Protein AF-A0A8T2PEF9-F1 (afdb_monomer_lite)

Foldseek 3Di:
DFDDDCPFPQKDFDDFDDDVNHQPVVLPGHTDIGRGPGDDDPVRDDPDPPCVVVVVLLVVLVLLLVQLVVLLVLLVVLLVLLVVLQQPDDDPNGRNCVPVVSVVLSVVLVVLSVVLVVLSVVLVVCCVPPNSVRSVLSSLVSLLSSLVSSLSSLVSSLVSVDPVCCDPPDCSVVSLQGDDSPVPRDDDDDDDDDDDDDDDPDDDDPDDDDDDDDRSCVSCPVSHHNVVSVVVNVVVVVVVVVVVVVVVD

Radius of gyration: 22.35 Å; chains: 1; bounding box: 64×47×65 Å

InterPro domains:
  IPR009075 Acyl-CoA dehydrogenase/oxidase, C-terminal [PF00441] (50-175)
  IPR009100 Acyl-CoA dehydrogenase/oxidase, N-terminal and middle domain superfamily [SSF56645] (1-63)
  IPR036250 Acyl-CoA dehydrogenase-like, C-terminal [SSF47203] (48-175)
  IPR046373 Acyl-CoA oxidase/dehydrogenase, middle domain superfamily [G3DSA:2.40.110.10] (1-50)

pLDDT: mean 78.57, std 24.52, range [20.69, 98.69]

Structure (mmCIF, N/CA/C/O backbone):
data_AF-A0A8T2PEF9-F1
#
_entry.id   AF-A0A8T2PEF9-F1
#
loop_
_atom_site.group_PDB
_atom_site.id
_atom_site.type_symbol
_atom_site.label_atom_id
_atom_site.label_alt_id
_atom_site.label_comp_id
_atom_site.label_asym_id
_atom_site.label_entity_id
_atom_site.label_seq_id
_atom_site.pdbx_PDB_ins_code
_atom_site.Cartn_x
_atom_site.Cartn_y
_atom_site.Cartn_z
_atom_site.occupancy
_atom_site.B_iso_or_equiv
_atom_site.auth_seq_id
_atom_site.auth_comp_id
_atom_site.auth_asym_id
_atom_site.auth_atom_id
_atom_site.pdbx_PDB_model_num
ATOM 1 N N . MET A 1 1 ? 12.052 -3.109 -22.879 1.00 92.19 1 MET A N 1
ATOM 2 C CA . MET A 1 1 ? 10.602 -2.867 -22.721 1.00 92.19 1 MET A CA 1
ATOM 3 C C . MET A 1 1 ? 10.079 -2.516 -24.099 1.00 92.19 1 MET A C 1
ATOM 5 O O . MET A 1 1 ? 10.780 -1.796 -24.801 1.00 92.19 1 MET A O 1
ATOM 9 N N . ILE A 1 2 ? 8.929 -3.039 -24.505 1.00 95.06 2 ILE A N 1
ATOM 10 C CA . ILE A 1 2 ? 8.408 -2.868 -25.866 1.00 95.06 2 ILE A CA 1
ATOM 11 C C . ILE A 1 2 ? 6.908 -2.587 -25.809 1.00 95.06 2 ILE A C 1
ATOM 13 O O . ILE A 1 2 ? 6.222 -3.120 -24.936 1.00 95.06 2 ILE A O 1
ATOM 17 N N . LEU A 1 3 ? 6.418 -1.716 -26.689 1.00 95.31 3 LEU A N 1
ATOM 18 C CA . LEU A 1 3 ? 4.991 -1.437 -26.823 1.00 95.31 3 LEU A CA 1
ATOM 19 C C . LEU A 1 3 ? 4.331 -2.458 -27.751 1.00 95.31 3 LEU A C 1
ATOM 21 O O . LEU A 1 3 ? 4.808 -2.702 -28.859 1.00 95.31 3 LEU A O 1
ATOM 25 N N . VAL A 1 4 ? 3.202 -3.007 -27.312 1.00 96.56 4 VAL A N 1
ATOM 26 C CA . VAL A 1 4 ? 2.391 -3.935 -28.104 1.00 96.56 4 VAL A CA 1
ATOM 27 C C . VAL A 1 4 ? 0.940 -3.448 -28.079 1.00 96.56 4 VAL A C 1
ATOM 29 O O . VAL A 1 4 ? 0.332 -3.449 -27.007 1.00 96.56 4 VAL A O 1
ATOM 32 N N . PRO A 1 5 ? 0.387 -2.984 -29.215 1.00 95.94 5 PRO A N 1
ATOM 33 C CA . PRO A 1 5 ? -1.043 -2.709 -29.335 1.00 95.94 5 PRO A CA 1
ATOM 34 C C . PRO A 1 5 ? -1.875 -3.964 -29.030 1.00 95.94 5 PRO A C 1
ATOM 36 O O . PRO A 1 5 ? -1.509 -5.062 -29.446 1.00 95.94 5 PRO A O 1
ATOM 39 N N . LEU A 1 6 ? -2.980 -3.826 -28.291 1.00 93.38 6 LEU A N 1
ATOM 40 C CA . LEU A 1 6 ? -3.787 -4.978 -27.849 1.00 93.38 6 LEU A CA 1
ATOM 41 C C . LEU A 1 6 ? -4.501 -5.703 -28.998 1.00 93.38 6 LEU A C 1
ATOM 43 O O . LEU A 1 6 ? -4.832 -6.873 -28.867 1.00 93.38 6 LEU A O 1
ATOM 47 N N . ASP A 1 7 ? -4.725 -5.010 -30.108 1.00 95.12 7 ASP A N 1
ATOM 48 C CA . ASP A 1 7 ? -5.300 -5.518 -31.352 1.00 95.12 7 ASP A CA 1
ATOM 49 C C . ASP A 1 7 ? -4.264 -6.196 -32.267 1.00 95.12 7 ASP A C 1
ATOM 51 O O . ASP A 1 7 ? -4.610 -6.655 -33.356 1.00 95.12 7 ASP A O 1
ATOM 55 N N . THR A 1 8 ? -2.996 -6.287 -31.842 1.00 96.81 8 THR A N 1
ATOM 56 C CA . THR A 1 8 ? -1.949 -6.942 -32.637 1.00 96.81 8 THR A CA 1
ATOM 57 C C . THR A 1 8 ? -2.264 -8.436 -32.804 1.00 96.81 8 THR A C 1
ATOM 59 O O . THR A 1 8 ? -2.480 -9.125 -31.801 1.00 96.81 8 THR A O 1
ATOM 62 N N . PRO A 1 9 ? -2.235 -8.980 -34.038 1.00 97.50 9 PRO A N 1
ATOM 63 C CA . PRO A 1 9 ? -2.429 -10.408 -34.270 1.00 97.50 9 PRO A CA 1
ATOM 64 C C . PRO A 1 9 ? -1.494 -11.268 -33.406 1.00 97.50 9 PRO A C 1
ATOM 66 O O . PRO A 1 9 ? -0.293 -11.010 -33.330 1.00 97.50 9 PRO A O 1
ATOM 69 N N . GLY A 1 10 ? -2.060 -12.286 -32.751 1.00 95.81 10 GLY A N 1
ATOM 70 C CA . GLY A 1 10 ? -1.342 -13.183 -31.836 1.00 95.81 10 GLY A CA 1
ATOM 71 C C . GLY A 1 10 ? -1.410 -12.787 -30.355 1.00 95.81 10 GLY A C 1
ATOM 72 O O . GLY A 1 10 ? -1.052 -13.598 -29.500 1.00 95.81 10 GLY A O 1
ATOM 73 N N . VAL A 1 11 ? -1.895 -11.581 -30.027 1.00 97.06 11 VAL A N 1
ATOM 74 C CA . VAL A 1 11 ? -2.221 -11.201 -28.644 1.00 97.06 11 VAL A CA 1
ATOM 75 C C . VAL A 1 11 ? -3.578 -11.802 -28.287 1.00 97.06 11 VAL A C 1
ATOM 77 O O . VAL A 1 11 ? -4.590 -11.482 -28.908 1.00 97.06 11 VAL A O 1
ATOM 80 N N . LYS A 1 12 ? -3.610 -12.685 -27.286 1.00 95.50 12 LYS A N 1
ATOM 81 C CA . LYS A 1 12 ? -4.835 -13.360 -26.837 1.00 95.50 12 LYS A CA 1
ATOM 82 C C . LYS A 1 12 ? -5.078 -13.094 -25.359 1.00 95.50 12 LYS A C 1
ATOM 84 O O . LYS A 1 12 ? -4.242 -13.416 -24.519 1.00 95.50 12 LYS A O 1
ATOM 89 N N . MET A 1 13 ? -6.240 -12.532 -25.039 1.00 93.31 13 MET A N 1
ATOM 90 C CA . MET A 1 13 ? -6.716 -12.397 -23.662 1.00 93.31 13 MET A CA 1
ATOM 91 C C . MET A 1 13 ? -7.431 -13.689 -23.270 1.00 93.31 13 MET A C 1
ATOM 93 O O . MET A 1 13 ? -8.431 -14.040 -23.888 1.00 93.31 13 MET A O 1
ATOM 97 N N . ILE A 1 14 ? -6.892 -14.418 -22.295 1.00 94.75 14 ILE A N 1
ATOM 98 C CA . ILE A 1 14 ? -7.324 -15.791 -22.007 1.00 94.75 14 ILE A CA 1
ATOM 99 C C . ILE A 1 14 ? -8.452 -15.814 -20.985 1.00 94.75 14 ILE A C 1
ATOM 101 O O . ILE A 1 14 ? -9.512 -16.378 -21.239 1.00 94.75 14 ILE A O 1
ATOM 105 N N . ARG A 1 15 ? -8.225 -15.216 -19.812 1.00 89.75 15 ARG A N 1
ATOM 106 C CA . ARG A 1 15 ? -9.200 -15.223 -18.716 1.00 89.75 15 ARG A CA 1
ATOM 107 C C . ARG A 1 15 ? -8.941 -14.106 -17.708 1.00 89.75 15 ARG A C 1
ATOM 109 O O . ARG A 1 15 ? -7.780 -13.713 -17.538 1.00 89.75 15 ARG A O 1
ATOM 116 N N . PRO A 1 16 ? -9.987 -13.629 -17.014 1.00 87.62 16 PRO A N 1
ATOM 117 C CA . PRO A 1 16 ? -9.820 -12.788 -15.843 1.00 87.62 16 PRO A CA 1
ATOM 118 C C . PRO A 1 16 ? -9.267 -13.595 -14.661 1.00 87.62 16 PRO A C 1
ATOM 120 O O . PRO A 1 16 ? -9.414 -14.817 -14.571 1.00 87.62 16 PRO A O 1
ATOM 123 N N . LEU A 1 17 ? -8.638 -12.888 -13.734 1.00 81.69 17 LEU A N 1
ATOM 124 C CA . LEU A 1 17 ? -8.146 -13.392 -12.466 1.00 81.69 17 LEU A CA 1
ATOM 125 C C . LEU A 1 17 ? -8.944 -12.727 -11.356 1.00 81.69 17 LEU A C 1
ATOM 127 O O . LEU A 1 17 ? -9.024 -11.503 -11.283 1.00 81.69 17 LEU A O 1
ATOM 131 N N . THR A 1 18 ? -9.499 -13.545 -10.473 1.00 80.44 18 THR A N 1
ATOM 132 C CA . THR A 1 18 ? -10.135 -13.053 -9.257 1.00 80.44 18 THR A CA 1
ATOM 133 C C . THR A 1 18 ? -9.135 -13.023 -8.123 1.00 80.44 18 THR A C 1
ATOM 135 O O . THR A 1 18 ? -8.290 -13.920 -8.031 1.00 80.44 18 THR A O 1
ATOM 138 N N . VAL A 1 19 ? -9.319 -12.104 -7.181 1.00 68.44 19 VAL A N 1
ATOM 139 C CA . VAL A 1 19 ? -8.710 -12.246 -5.869 1.00 68.44 19 VAL A CA 1
ATOM 140 C C . VAL A 1 19 ? -9.737 -12.222 -4.753 1.00 68.44 19 VAL A C 1
ATOM 142 O O . VAL A 1 19 ? -10.580 -11.336 -4.679 1.00 68.44 19 VAL A O 1
ATOM 145 N N . PHE A 1 20 ? -9.694 -13.265 -3.918 1.00 72.06 20 PHE A N 1
ATOM 146 C CA . PHE A 1 20 ? -10.723 -13.561 -2.918 1.00 72.06 20 PHE A CA 1
ATOM 147 C C . PHE A 1 20 ? -12.145 -13.513 -3.500 1.00 72.06 20 PHE A C 1
ATOM 149 O O . PHE A 1 20 ? -13.072 -12.994 -2.885 1.00 72.06 20 PHE A O 1
ATOM 156 N N . GLY A 1 21 ? -12.303 -14.034 -4.721 1.00 77.81 21 GLY A N 1
ATOM 157 C CA . GLY A 1 21 ? -13.584 -14.070 -5.427 1.00 77.81 21 GLY A CA 1
ATOM 158 C C . GLY A 1 21 ? -14.047 -12.731 -6.011 1.00 77.81 21 GLY A C 1
ATOM 159 O O . GLY A 1 21 ? -15.148 -12.681 -6.543 1.00 77.81 21 GLY A O 1
ATOM 160 N N . GLN A 1 22 ? -13.242 -11.664 -5.938 1.00 72.25 22 GLN A N 1
ATOM 161 C CA . GLN A 1 22 ? -13.519 -10.381 -6.595 1.00 72.25 22 GLN A CA 1
ATOM 162 C C . GLN A 1 22 ? -12.704 -10.252 -7.882 1.00 72.25 22 GLN A C 1
ATOM 164 O O . GLN A 1 22 ? -11.514 -10.553 -7.895 1.00 72.25 22 GLN A O 1
ATOM 169 N N . ASP A 1 23 ? -13.331 -9.803 -8.963 1.00 78.25 23 ASP A N 1
ATOM 170 C CA . ASP A 1 23 ? -12.724 -9.668 -10.295 1.00 78.25 23 ASP A CA 1
ATOM 171 C C . ASP A 1 23 ? -12.124 -8.277 -10.572 1.00 78.25 23 ASP A C 1
ATOM 173 O O . ASP A 1 23 ? -11.518 -8.057 -11.619 1.00 78.25 23 ASP A O 1
ATOM 177 N N . ASP A 1 24 ? -12.288 -7.342 -9.635 1.00 74.19 24 ASP A N 1
ATOM 178 C CA . ASP A 1 24 ? -11.887 -5.939 -9.751 1.00 74.19 24 ASP A CA 1
ATOM 179 C C . ASP A 1 24 ? -12.437 -5.230 -11.011 1.00 74.19 24 ASP A C 1
ATOM 181 O O . ASP A 1 24 ? -11.798 -4.349 -11.601 1.00 74.19 24 ASP A O 1
ATOM 185 N N . ALA A 1 25 ? -13.655 -5.597 -11.436 1.00 73.69 25 ALA A N 1
ATOM 186 C CA . ALA A 1 25 ? -14.259 -5.122 -12.683 1.00 73.69 25 ALA A CA 1
ATOM 187 C C . ALA A 1 25 ? -14.351 -3.590 -12.796 1.00 73.69 25 ALA A C 1
ATOM 189 O O . ALA A 1 25 ? -14.224 -3.037 -13.892 1.00 73.69 25 ALA A O 1
ATOM 190 N N . ILE A 1 26 ? -14.520 -2.877 -11.675 1.00 73.75 26 ILE A N 1
ATOM 191 C CA . ILE A 1 26 ? -14.585 -1.405 -11.657 1.00 73.75 26 ILE A CA 1
ATOM 192 C C . ILE A 1 26 ? -13.291 -0.745 -12.158 1.00 73.75 26 ILE A C 1
ATOM 194 O O . ILE A 1 26 ? -13.339 0.356 -12.709 1.00 73.75 26 ILE A O 1
ATOM 198 N N . HIS A 1 27 ? -12.151 -1.426 -12.022 1.00 68.06 27 HIS A N 1
ATOM 199 C CA . HIS A 1 27 ? -10.847 -0.966 -12.500 1.00 68.06 27 HIS A CA 1
ATOM 200 C C . HIS A 1 27 ? -10.422 -1.637 -13.810 1.00 68.06 27 HIS A C 1
ATOM 202 O O . HIS A 1 27 ? -9.323 -1.377 -14.298 1.00 68.06 27 HIS A O 1
ATOM 208 N N . GLY A 1 28 ? -11.296 -2.461 -14.389 1.00 71.06 28 GLY A N 1
ATOM 209 C CA . GLY A 1 28 ? -11.021 -3.237 -15.589 1.00 71.06 28 GLY A CA 1
ATOM 210 C C . GLY A 1 28 ? -10.449 -4.626 -15.316 1.00 71.06 28 GLY A C 1
ATOM 211 O O . GLY A 1 28 ? -10.268 -5.350 -16.277 1.00 71.06 28 GLY A O 1
ATOM 212 N N . GLY A 1 29 ? -10.216 -5.023 -14.062 1.00 79.50 29 GLY A N 1
ATOM 213 C CA . GLY A 1 29 ? -9.779 -6.371 -13.692 1.00 79.50 29 GLY A CA 1
ATOM 214 C C . GLY A 1 29 ? -8.313 -6.712 -13.981 1.00 79.50 29 GLY A C 1
ATOM 215 O O . GLY A 1 29 ? -7.484 -5.876 -14.355 1.00 79.50 29 GLY A O 1
ATOM 216 N N . HIS A 1 30 ? -7.981 -7.985 -13.773 1.00 81.69 30 HIS A N 1
ATOM 217 C CA . HIS A 1 30 ? -6.653 -8.558 -13.998 1.00 81.69 30 HIS A CA 1
ATOM 218 C C . HIS A 1 30 ? -6.767 -9.745 -14.952 1.00 81.69 30 HIS A C 1
ATOM 220 O O . HIS A 1 30 ? -7.643 -10.577 -14.760 1.00 81.69 30 HIS A O 1
ATOM 226 N N . PHE A 1 31 ? -5.894 -9.854 -15.957 1.00 87.00 31 PHE A N 1
ATOM 227 C CA . PHE A 1 31 ? -6.019 -10.880 -16.998 1.00 87.00 31 PHE A CA 1
ATOM 228 C C . PHE A 1 31 ? -4.729 -11.647 -17.244 1.00 87.00 31 PHE A C 1
ATOM 230 O O . PHE A 1 31 ? -3.629 -11.097 -17.191 1.00 87.00 31 PHE A O 1
ATOM 237 N N . GLU A 1 32 ? -4.897 -12.915 -17.600 1.00 89.25 32 GLU A N 1
ATOM 238 C CA . GLU A 1 32 ? -3.870 -13.704 -18.265 1.00 89.25 32 GLU A CA 1
ATOM 239 C C . GLU A 1 32 ? -3.867 -13.372 -19.767 1.00 89.25 32 GLU A C 1
ATOM 241 O O . GLU A 1 32 ? -4.909 -13.441 -20.426 1.00 89.25 32 GLU A O 1
ATOM 246 N N . ILE A 1 33 ? -2.704 -12.991 -20.307 1.00 93.31 33 ILE A N 1
ATOM 247 C CA . ILE A 1 33 ? -2.529 -12.625 -21.720 1.00 93.31 33 ILE A CA 1
ATOM 248 C C . ILE A 1 33 ? -1.412 -13.476 -22.320 1.00 93.31 33 ILE A C 1
ATOM 250 O O . ILE A 1 33 ? -0.302 -13.513 -21.786 1.00 93.31 33 ILE A O 1
ATOM 254 N N . HIS A 1 34 ? -1.695 -14.137 -23.441 1.00 96.56 34 HIS A N 1
ATOM 255 C CA . HIS A 1 34 ? -0.711 -14.887 -24.222 1.00 96.56 34 HIS A CA 1
ATOM 256 C C . HIS A 1 34 ? -0.241 -14.059 -25.419 1.00 96.56 34 HIS A C 1
ATOM 258 O O . HIS A 1 34 ? -1.029 -13.368 -26.068 1.00 96.56 34 HIS A O 1
ATOM 264 N N . PHE A 1 35 ? 1.056 -14.145 -25.710 1.00 97.31 35 PHE A N 1
ATOM 265 C CA . PHE A 1 35 ? 1.685 -13.539 -26.882 1.00 97.31 35 PHE A CA 1
ATOM 266 C C . PHE A 1 35 ? 2.216 -14.666 -27.775 1.00 97.31 35 PHE A C 1
ATOM 268 O O . PHE A 1 35 ? 3.309 -15.181 -27.545 1.00 97.31 35 PHE A O 1
ATOM 275 N N . GLU A 1 36 ? 1.443 -15.069 -28.784 1.00 97.00 36 GLU A N 1
ATOM 276 C CA . GLU A 1 36 ? 1.805 -16.145 -29.715 1.00 97.00 36 GLU A CA 1
ATOM 277 C C . GLU A 1 36 ? 2.261 -15.569 -31.058 1.00 97.00 36 GLU A C 1
ATOM 279 O O . GLU A 1 36 ? 1.449 -15.043 -31.815 1.00 97.00 36 GLU A O 1
ATOM 284 N N . ASN A 1 37 ? 3.557 -15.680 -31.372 1.00 96.81 37 ASN A N 1
ATOM 285 C CA . ASN A 1 37 ? 4.139 -15.193 -32.634 1.00 96.81 37 ASN A CA 1
ATOM 286 C C . ASN A 1 37 ? 3.768 -13.731 -32.966 1.00 96.81 37 ASN A C 1
ATOM 288 O O . ASN A 1 37 ? 3.569 -13.373 -34.125 1.00 96.81 37 ASN A O 1
ATOM 292 N N . VAL A 1 38 ? 3.673 -12.881 -31.939 1.00 97.44 38 VAL A N 1
ATOM 293 C CA . VAL A 1 38 ? 3.306 -11.467 -32.083 1.00 97.44 38 VAL A CA 1
ATOM 294 C C . VAL A 1 38 ? 4.457 -10.694 -32.724 1.00 97.44 38 VAL A C 1
ATOM 296 O O . VAL A 1 38 ? 5.557 -10.627 -32.174 1.00 97.44 38 VAL A O 1
ATOM 299 N N . CYS A 1 39 ? 4.195 -10.071 -33.872 1.00 97.00 39 CYS A N 1
ATOM 300 C CA . CYS A 1 39 ? 5.157 -9.227 -34.575 1.00 97.00 39 CYS A CA 1
ATOM 301 C C . CYS A 1 39 ? 4.824 -7.745 -34.381 1.00 97.00 39 CYS A C 1
ATOM 303 O O . CYS A 1 39 ? 3.694 -7.320 -34.610 1.00 97.00 39 CYS A O 1
ATOM 305 N N . VAL A 1 40 ? 5.824 -6.943 -34.011 1.00 97.12 40 VAL A N 1
ATOM 306 C CA . VAL A 1 40 ? 5.702 -5.485 -33.865 1.00 97.12 40 VAL A CA 1
ATOM 307 C C . VAL A 1 40 ? 6.902 -4.769 -34.499 1.00 97.12 40 VAL A C 1
ATOM 309 O O . VAL A 1 40 ? 7.985 -5.356 -34.570 1.00 97.12 40 VAL A O 1
ATOM 312 N N . PRO A 1 41 ? 6.754 -3.510 -34.953 1.00 96.94 41 PRO A N 1
ATOM 313 C CA . PRO A 1 41 ? 7.867 -2.735 -35.499 1.00 96.94 41 PRO A CA 1
ATOM 314 C C . PRO A 1 41 ? 9.001 -2.521 -34.486 1.00 96.94 41 PRO A C 1
ATOM 316 O O . PRO A 1 41 ? 8.748 -2.312 -33.300 1.00 96.94 41 PRO A O 1
ATOM 319 N N . ILE A 1 42 ? 10.252 -2.457 -34.960 1.00 96.50 42 ILE A N 1
ATOM 320 C CA . ILE A 1 42 ? 11.434 -2.155 -34.119 1.00 96.50 42 ILE A CA 1
ATOM 321 C C . ILE A 1 42 ? 11.279 -0.802 -33.403 1.00 96.50 42 ILE A C 1
ATOM 323 O O . ILE A 1 42 ? 11.707 -0.644 -32.262 1.00 96.50 42 ILE A O 1
ATOM 327 N N . SER A 1 43 ? 10.592 0.159 -34.029 1.00 96.94 43 SER A N 1
ATOM 328 C CA . SER A 1 43 ? 10.285 1.467 -33.440 1.00 96.94 43 SER A CA 1
ATOM 329 C C . SER A 1 43 ? 9.435 1.400 -32.164 1.00 96.94 43 SER A C 1
ATOM 331 O O . SER A 1 43 ? 9.354 2.393 -31.447 1.00 96.94 43 SER A O 1
ATOM 333 N N . ASN A 1 44 ? 8.818 0.255 -31.846 1.00 96.75 44 ASN A N 1
ATOM 334 C CA . ASN A 1 44 ? 8.068 0.064 -30.603 1.00 96.75 44 ASN A CA 1
ATOM 335 C C . ASN A 1 44 ? 8.970 -0.202 -29.387 1.00 96.75 44 ASN A C 1
ATOM 337 O O . ASN A 1 44 ? 8.475 -0.250 -28.254 1.00 96.75 44 ASN A O 1
ATOM 341 N N . ILE A 1 45 ? 10.276 -0.409 -29.591 1.00 96.12 45 ILE A N 1
ATOM 342 C CA . ILE A 1 45 ? 11.235 -0.551 -28.496 1.00 96.12 45 ILE A CA 1
ATOM 343 C C . ILE A 1 45 ? 11.321 0.775 -27.742 1.00 96.12 45 ILE A C 1
ATOM 345 O O . ILE A 1 45 ? 11.642 1.824 -28.297 1.00 96.12 45 ILE A O 1
ATOM 349 N N . LEU A 1 46 ? 11.072 0.718 -26.434 1.00 94.06 46 LEU A N 1
ATOM 350 C CA . LEU A 1 46 ? 11.231 1.874 -25.565 1.00 94.06 46 LEU A CA 1
ATOM 351 C C . LEU A 1 46 ? 12.702 2.024 -25.182 1.00 94.06 46 LEU A C 1
ATOM 353 O O . LEU A 1 46 ? 13.275 1.113 -24.579 1.00 94.06 46 LEU A O 1
ATOM 357 N N . LEU A 1 47 ? 13.267 3.198 -25.476 1.00 94.12 47 LEU A N 1
ATOM 358 C CA . LEU A 1 47 ? 14.644 3.628 -25.196 1.00 94.12 47 LEU A CA 1
ATOM 359 C C . LEU A 1 47 ? 15.740 2.851 -25.946 1.00 94.12 47 LEU A C 1
ATOM 361 O O . LEU A 1 47 ? 16.563 3.471 -26.608 1.00 94.12 47 LEU A O 1
ATOM 365 N N . GLY A 1 48 ? 15.777 1.524 -25.829 1.00 94.06 48 GLY A N 1
ATOM 366 C CA . GLY A 1 48 ? 16.763 0.673 -26.495 1.00 94.06 48 GLY A CA 1
ATOM 367 C C . GLY A 1 48 ? 16.802 -0.759 -25.956 1.00 94.06 48 GLY A C 1
ATOM 368 O O . GLY A 1 48 ? 16.270 -1.064 -24.881 1.00 94.06 48 GLY A O 1
ATOM 369 N N . GLU A 1 49 ? 17.450 -1.652 -26.703 1.00 94.50 49 GLU A N 1
ATOM 370 C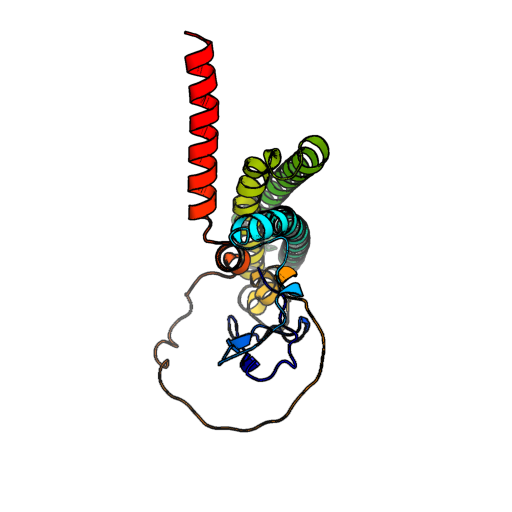 CA . GLU A 1 49 ? 17.656 -3.047 -26.301 1.00 94.50 49 GLU A CA 1
ATOM 371 C C . GLU A 1 49 ? 18.512 -3.156 -25.026 1.00 94.50 49 GLU A C 1
ATOM 373 O O . GLU A 1 49 ? 19.361 -2.314 -24.742 1.00 94.50 49 GLU A O 1
ATOM 378 N N . GLY A 1 50 ? 18.239 -4.160 -24.185 1.00 93.31 50 GLY A N 1
ATOM 379 C CA . GLY A 1 50 ? 18.931 -4.357 -22.899 1.00 93.31 50 GLY A CA 1
ATOM 380 C C . GLY A 1 50 ? 18.554 -3.372 -21.778 1.00 93.31 50 GLY A C 1
ATOM 381 O O . GLY A 1 50 ? 18.893 -3.590 -20.618 1.00 93.31 50 GLY A O 1
ATOM 382 N N . ARG A 1 51 ? 17.779 -2.319 -22.066 1.00 92.81 51 ARG A N 1
ATOM 383 C CA . ARG A 1 51 ? 17.436 -1.243 -21.111 1.00 92.81 51 ARG A CA 1
ATOM 384 C C . ARG A 1 51 ? 16.149 -1.486 -20.309 1.00 92.81 51 ARG A C 1
ATOM 386 O O . ARG A 1 51 ? 15.633 -0.582 -19.655 1.00 92.81 51 ARG A O 1
ATOM 393 N N . GLY A 1 52 ? 15.596 -2.701 -20.347 1.00 89.31 52 GLY A N 1
ATOM 394 C CA . GLY A 1 52 ? 14.287 -3.016 -19.756 1.00 89.31 52 GLY A CA 1
ATOM 395 C C . GLY A 1 52 ? 14.202 -2.773 -18.246 1.00 89.31 52 GLY A C 1
ATOM 396 O O . GLY A 1 52 ? 13.235 -2.173 -17.778 1.00 89.31 52 GLY A O 1
ATOM 397 N N . PHE A 1 53 ? 15.228 -3.186 -17.498 1.00 83.56 53 PHE A N 1
ATOM 398 C CA . PHE A 1 53 ? 15.253 -3.036 -16.041 1.00 83.56 53 PHE A CA 1
ATOM 399 C C . PHE A 1 53 ? 15.298 -1.568 -15.604 1.00 83.56 53 PHE A C 1
ATOM 401 O O . PHE A 1 53 ? 14.650 -1.187 -14.633 1.00 83.56 53 PHE A O 1
ATOM 408 N N . GLU A 1 54 ? 16.016 -0.724 -16.342 1.00 85.56 54 GLU A N 1
ATOM 409 C CA . GLU A 1 54 ? 16.103 0.704 -16.043 1.00 85.56 54 GLU A CA 1
ATOM 410 C C . GLU A 1 54 ? 14.756 1.405 -16.208 1.00 85.56 54 GLU A C 1
ATOM 412 O O . GLU A 1 54 ? 14.330 2.136 -15.314 1.00 85.56 54 GLU A O 1
ATOM 417 N N . ILE A 1 55 ? 14.054 1.119 -17.307 1.00 86.25 55 ILE A N 1
ATOM 418 C CA . ILE A 1 55 ? 12.712 1.654 -17.565 1.00 86.25 55 ILE A CA 1
ATOM 419 C C . ILE A 1 55 ? 11.748 1.193 -16.468 1.00 86.25 55 ILE A C 1
ATOM 421 O O . ILE A 1 55 ? 10.994 2.000 -15.920 1.00 86.25 55 ILE A O 1
ATOM 425 N N . ALA A 1 56 ? 11.798 -0.093 -16.105 1.00 81.81 56 ALA A N 1
ATOM 426 C CA . ALA A 1 56 ? 10.964 -0.641 -15.043 1.00 81.81 56 ALA A CA 1
ATOM 427 C C . ALA A 1 56 ? 11.228 0.055 -13.699 1.00 81.81 56 ALA A C 1
ATOM 429 O O . ALA A 1 56 ? 10.287 0.516 -13.060 1.00 81.81 56 ALA A O 1
ATOM 430 N N . GLN A 1 57 ? 12.488 0.214 -13.282 1.00 78.38 57 GLN A N 1
ATOM 431 C CA . GLN A 1 57 ? 12.818 0.896 -12.025 1.00 78.38 57 GLN A CA 1
ATOM 432 C C . GLN A 1 57 ? 12.434 2.381 -12.037 1.00 78.38 57 GLN A C 1
ATOM 434 O O . GLN A 1 57 ? 11.943 2.879 -11.023 1.00 78.38 57 GLN A O 1
ATOM 439 N N . GLY A 1 58 ? 12.609 3.066 -13.172 1.00 80.88 58 GLY A N 1
ATOM 440 C CA . GLY A 1 58 ? 12.193 4.459 -13.342 1.00 80.88 58 GLY A CA 1
ATOM 441 C C . GLY A 1 58 ? 10.687 4.652 -13.151 1.00 80.88 58 GLY A C 1
ATOM 442 O O . GLY A 1 58 ? 10.269 5.613 -12.512 1.00 80.88 58 GLY A O 1
ATOM 443 N N . ARG A 1 59 ? 9.872 3.701 -13.627 1.00 82.69 59 ARG A N 1
ATOM 444 C CA . ARG A 1 59 ? 8.410 3.708 -13.448 1.00 82.69 59 ARG A CA 1
ATOM 445 C C . ARG A 1 59 ? 7.974 3.264 -12.048 1.00 82.69 59 ARG A C 1
ATOM 447 O O . ARG A 1 59 ? 7.073 3.865 -11.464 1.00 82.69 59 ARG A O 1
ATOM 454 N N . LEU A 1 60 ? 8.572 2.198 -11.514 1.00 77.19 60 LEU A N 1
ATOM 455 C CA . LEU A 1 60 ? 8.135 1.579 -10.257 1.00 77.19 60 LEU A CA 1
ATOM 456 C C . LEU A 1 60 ? 8.430 2.453 -9.030 1.00 77.19 60 LEU A C 1
ATOM 458 O O . LEU A 1 60 ? 7.664 2.417 -8.074 1.00 77.19 60 LEU A O 1
ATOM 462 N N . GLY A 1 61 ? 9.495 3.263 -9.050 1.00 75.81 61 GLY A N 1
ATOM 463 C CA . GLY A 1 61 ? 9.835 4.175 -7.949 1.00 75.81 61 GLY A CA 1
ATOM 464 C C . GLY A 1 61 ? 8.688 5.129 -7.572 1.00 75.81 61 GLY A C 1
ATOM 465 O O . GLY A 1 61 ? 8.183 5.044 -6.453 1.00 75.81 61 GLY A O 1
ATOM 466 N N . PRO A 1 62 ? 8.225 5.996 -8.490 1.00 78.00 62 PRO A N 1
ATOM 467 C CA . PRO A 1 62 ? 7.068 6.862 -8.250 1.00 78.00 62 PRO A CA 1
ATOM 468 C C . PRO A 1 62 ? 5.768 6.081 -8.016 1.00 78.00 62 PRO A C 1
ATOM 470 O O . PRO A 1 62 ? 4.979 6.438 -7.142 1.00 78.00 62 PRO A O 1
ATOM 473 N N . GLY A 1 63 ? 5.566 4.971 -8.743 1.00 78.62 63 GLY A N 1
ATOM 474 C CA . GLY A 1 63 ? 4.397 4.103 -8.570 1.00 78.62 63 GLY A CA 1
ATOM 475 C C . GLY A 1 63 ? 4.228 3.620 -7.125 1.00 78.62 63 GLY A C 1
ATOM 476 O O . GLY A 1 63 ? 3.150 3.769 -6.548 1.00 78.62 63 GLY A O 1
ATOM 477 N N . ARG A 1 64 ? 5.311 3.131 -6.504 1.00 82.94 64 ARG A N 1
ATOM 478 C CA . ARG A 1 64 ? 5.359 2.734 -5.083 1.00 82.94 64 ARG A CA 1
ATOM 479 C C . ARG A 1 64 ? 4.872 3.832 -4.157 1.00 82.94 64 ARG A C 1
ATOM 481 O O . ARG A 1 64 ? 4.077 3.579 -3.254 1.00 82.94 64 ARG A O 1
ATOM 488 N N . LEU A 1 65 ? 5.348 5.050 -4.383 1.00 84.38 65 LEU A N 1
ATOM 489 C CA . LEU A 1 65 ? 5.052 6.170 -3.509 1.00 84.38 65 LEU A CA 1
ATOM 490 C C . LEU A 1 65 ? 3.576 6.588 -3.609 1.00 84.38 65 LEU A C 1
ATOM 492 O O . LEU A 1 65 ? 2.923 6.740 -2.578 1.00 84.38 65 LEU A O 1
ATOM 496 N N . HIS A 1 66 ? 3.013 6.656 -4.821 1.00 82.94 66 HIS A N 1
ATOM 497 C CA . HIS A 1 66 ? 1.580 6.921 -5.022 1.00 82.94 66 HIS A CA 1
ATOM 498 C C . HIS A 1 66 ? 0.685 5.881 -4.340 1.00 82.94 66 HIS A C 1
ATOM 500 O O . HIS A 1 66 ? -0.397 6.197 -3.842 1.00 82.94 66 HIS A O 1
ATOM 506 N N . HIS A 1 67 ? 1.120 4.622 -4.327 1.00 80.00 67 HIS A N 1
ATOM 507 C CA . HIS A 1 67 ? 0.430 3.560 -3.608 1.00 80.00 67 HIS A CA 1
ATOM 508 C C . HIS A 1 67 ? 0.444 3.763 -2.095 1.00 80.00 67 HIS A C 1
ATOM 510 O O . HIS A 1 67 ? -0.601 3.633 -1.460 1.00 80.00 67 HIS A O 1
ATOM 516 N N . CYS A 1 68 ? 1.592 4.135 -1.532 1.00 85.06 68 CYS A N 1
ATOM 517 C CA . CYS A 1 68 ? 1.719 4.414 -0.103 1.00 85.06 68 CYS A CA 1
ATOM 518 C C . CYS A 1 68 ? 0.842 5.601 0.324 1.00 85.06 68 CYS A C 1
ATOM 520 O O . CYS A 1 68 ? 0.150 5.523 1.335 1.00 85.06 68 CYS A O 1
ATOM 522 N N . MET A 1 69 ? 0.800 6.664 -0.488 1.00 87.06 69 MET A N 1
ATOM 523 C CA . MET A 1 69 ? -0.064 7.829 -0.254 1.00 87.06 69 MET A CA 1
ATOM 524 C C . MET A 1 69 ? -1.549 7.438 -0.198 1.00 87.06 69 MET A C 1
ATOM 526 O O . MET A 1 69 ? -2.258 7.832 0.727 1.00 87.06 69 MET A O 1
ATOM 530 N N . ARG A 1 70 ? -2.020 6.614 -1.144 1.00 84.50 70 ARG A N 1
ATOM 531 C CA . ARG A 1 70 ? -3.408 6.119 -1.148 1.00 84.50 70 ARG A CA 1
ATOM 532 C C . ARG A 1 70 ? -3.703 5.163 0.005 1.00 84.50 70 ARG A C 1
ATOM 534 O O . ARG A 1 70 ? -4.791 5.229 0.566 1.00 84.50 70 ARG A O 1
ATOM 541 N N . ALA A 1 71 ? -2.747 4.315 0.385 1.00 84.12 71 ALA A N 1
ATOM 542 C CA . ALA A 1 71 ? -2.895 3.400 1.517 1.00 84.12 71 ALA A CA 1
ATOM 543 C C . ALA A 1 71 ? -3.115 4.146 2.846 1.00 84.12 71 ALA A C 1
ATOM 545 O O . ALA A 1 71 ? -3.891 3.691 3.679 1.00 84.12 71 ALA A O 1
ATOM 546 N N . ILE A 1 72 ? -2.499 5.319 3.026 1.00 89.06 72 ILE A N 1
ATOM 547 C CA . ILE A 1 72 ? -2.765 6.184 4.186 1.00 89.06 72 ILE A CA 1
ATOM 548 C C . ILE A 1 72 ? -4.206 6.701 4.173 1.00 89.06 72 ILE A C 1
ATOM 550 O O . ILE A 1 72 ? -4.867 6.672 5.207 1.00 89.06 72 ILE A O 1
ATOM 554 N N . GLY A 1 73 ? -4.705 7.153 3.017 1.00 88.25 73 GLY A N 1
ATOM 555 C CA . GLY A 1 73 ? -6.099 7.591 2.885 1.00 88.25 73 GLY A CA 1
ATOM 556 C C . GLY A 1 73 ? -7.089 6.473 3.217 1.00 88.25 73 GLY A C 1
ATOM 557 O O . GLY A 1 73 ? -8.008 6.676 4.004 1.00 88.25 73 GLY A O 1
ATOM 558 N N . LEU A 1 74 ? -6.837 5.272 2.691 1.00 87.00 74 LEU A N 1
ATOM 559 C CA . LEU A 1 74 ? -7.610 4.065 2.992 1.00 87.00 74 LEU A CA 1
ATOM 560 C C . LEU A 1 74 ? -7.630 3.752 4.499 1.00 87.00 74 LEU A C 1
ATOM 562 O O . LEU A 1 74 ? -8.687 3.478 5.062 1.00 87.00 74 LEU A O 1
ATOM 566 N N . ALA A 1 75 ? -6.467 3.821 5.154 1.00 91.38 75 ALA A N 1
ATOM 567 C CA . ALA A 1 75 ? -6.337 3.547 6.581 1.00 91.38 75 ALA A CA 1
ATOM 568 C C . ALA A 1 75 ? -7.066 4.582 7.456 1.00 91.38 75 ALA A C 1
ATOM 570 O O . ALA A 1 75 ? -7.656 4.209 8.466 1.00 91.38 75 ALA A O 1
ATOM 571 N N . GLU A 1 76 ? -7.085 5.862 7.068 1.00 97.00 76 GLU A N 1
ATOM 572 C CA . GLU A 1 76 ? -7.885 6.881 7.766 1.00 97.00 76 GLU A CA 1
ATOM 573 C C . GLU A 1 76 ? -9.382 6.566 7.694 1.00 97.00 76 GLU A C 1
ATOM 575 O O . GLU A 1 76 ? -10.061 6.600 8.719 1.00 97.00 76 GLU A O 1
ATOM 580 N N . THR A 1 77 ? -9.892 6.176 6.521 1.00 94.31 77 THR A N 1
ATOM 581 C CA . THR A 1 77 ? -11.297 5.762 6.380 1.00 94.31 77 THR A CA 1
ATOM 582 C C . THR A 1 77 ? -11.606 4.519 7.218 1.00 94.31 77 THR A C 1
ATOM 584 O O . THR A 1 77 ? -12.638 4.462 7.887 1.00 94.31 77 THR A O 1
ATOM 587 N N . ALA A 1 78 ? -10.711 3.530 7.238 1.00 94.00 78 ALA A N 1
ATOM 588 C CA . ALA A 1 78 ? -10.885 2.334 8.057 1.00 94.00 78 ALA A CA 1
ATOM 589 C C . ALA A 1 78 ? -10.891 2.653 9.564 1.00 94.00 78 ALA A C 1
ATOM 591 O O . ALA A 1 78 ? -11.748 2.151 10.294 1.00 94.00 78 ALA A O 1
ATOM 592 N N . LEU A 1 79 ? -9.996 3.533 10.030 1.00 98.00 79 LEU A N 1
ATOM 593 C CA . LEU A 1 79 ? -9.971 3.995 11.419 1.00 98.00 79 LEU A CA 1
ATOM 594 C C . LEU A 1 79 ? -11.235 4.787 11.780 1.00 98.00 79 LEU A C 1
ATOM 596 O O . LEU A 1 79 ? -11.777 4.619 12.874 1.00 98.00 79 LEU A O 1
ATOM 600 N N . GLU A 1 80 ? -11.737 5.623 10.872 1.00 98.25 80 GLU A N 1
ATOM 601 C CA . GLU A 1 80 ? -13.001 6.331 11.065 1.00 98.25 80 GLU A CA 1
ATOM 602 C C . GLU A 1 80 ? -14.160 5.342 11.256 1.00 98.25 80 GLU A C 1
ATOM 604 O O . GLU A 1 80 ? -14.887 5.422 12.251 1.00 98.25 80 GLU A O 1
ATOM 609 N N . LEU A 1 81 ? -14.295 4.361 10.357 1.00 97.56 81 LEU A N 1
ATOM 610 C CA . LEU A 1 81 ? -15.319 3.319 10.447 1.00 97.56 81 LEU A CA 1
ATOM 611 C C . LEU A 1 81 ? -15.209 2.525 11.752 1.00 97.56 81 LEU A C 1
ATOM 613 O O . LEU A 1 81 ? -16.236 2.257 12.387 1.00 97.56 81 LEU A O 1
ATOM 617 N N . LEU A 1 82 ? -13.988 2.171 12.161 1.00 97.62 82 LEU A N 1
ATOM 618 C CA . LEU A 1 82 ? -13.696 1.492 13.423 1.00 97.62 82 LEU A CA 1
ATOM 619 C C . LEU A 1 82 ? -14.221 2.315 14.607 1.00 97.62 82 LEU A C 1
ATOM 621 O O . LEU A 1 82 ? -15.021 1.811 15.398 1.00 97.62 82 LEU A O 1
ATOM 625 N N . CYS A 1 83 ? -13.841 3.591 14.706 1.00 98.50 83 CYS A N 1
ATOM 626 C CA . CYS A 1 83 ? -14.266 4.486 15.785 1.00 98.50 83 CYS A CA 1
ATOM 627 C C . CYS A 1 83 ? -15.789 4.678 15.815 1.00 98.50 83 CYS A C 1
ATOM 629 O O . CYS A 1 83 ? -16.410 4.588 16.879 1.00 98.50 83 CYS A O 1
ATOM 631 N N . GLN A 1 84 ? -16.417 4.881 14.651 1.00 98.12 84 GLN A N 1
ATOM 632 C CA . GLN A 1 84 ? -17.870 5.016 14.543 1.00 98.12 84 GLN A CA 1
ATOM 633 C C . GLN A 1 84 ? -18.594 3.759 15.046 1.00 98.12 84 GLN A C 1
ATOM 635 O O . GLN A 1 84 ? -19.567 3.857 15.802 1.00 98.12 84 GLN A O 1
ATOM 640 N N . ARG A 1 85 ? -18.122 2.567 14.663 1.00 97.75 85 ARG A N 1
ATOM 641 C CA . ARG A 1 85 ? -18.688 1.294 15.130 1.00 97.75 85 ARG A CA 1
ATOM 642 C C . ARG A 1 85 ? -18.482 1.111 16.623 1.00 97.75 85 ARG A C 1
ATOM 644 O O . ARG A 1 85 ? -19.428 0.741 17.325 1.00 97.75 85 ARG A O 1
ATOM 651 N N . ALA A 1 86 ? -17.282 1.424 17.105 1.00 97.62 86 ALA A N 1
ATOM 652 C CA . ALA A 1 86 ? -16.924 1.268 18.500 1.00 97.62 86 ALA A CA 1
ATOM 653 C C . ALA A 1 86 ? -17.768 2.166 19.428 1.00 97.62 86 ALA A C 1
ATOM 655 O O . ALA A 1 86 ? -18.105 1.768 20.544 1.00 97.62 86 ALA A O 1
ATOM 656 N N . ALA A 1 87 ? -18.155 3.356 18.954 1.00 97.62 87 ALA A N 1
ATOM 657 C CA . ALA A 1 87 ? -18.997 4.309 19.679 1.00 97.62 87 ALA A CA 1
ATOM 658 C C . ALA A 1 87 ? -20.498 3.971 19.675 1.00 97.62 87 ALA A C 1
ATOM 660 O O . ALA A 1 87 ? -21.218 4.383 20.591 1.00 97.62 87 ALA A O 1
ATOM 661 N N . LYS A 1 88 ? -20.982 3.241 18.662 1.00 97.12 88 LYS A N 1
ATOM 662 C CA . LYS A 1 88 ? -22.408 2.901 18.499 1.00 97.12 88 LYS A CA 1
ATOM 663 C C . LYS A 1 88 ? -22.779 1.560 19.140 1.00 97.12 88 LYS A C 1
ATOM 665 O O . LYS A 1 88 ? -23.872 1.419 19.692 1.00 97.12 88 LYS A O 1
ATOM 670 N N . ARG A 1 89 ? -21.902 0.554 19.065 1.00 96.69 89 ARG A N 1
ATOM 671 C CA . ARG A 1 89 ? -22.210 -0.810 19.519 1.00 96.69 89 ARG A CA 1
ATOM 672 C C . ARG A 1 89 ? -21.976 -0.974 21.024 1.00 96.69 89 ARG A C 1
ATOM 674 O O . ARG A 1 89 ? -20.958 -0.537 21.552 1.00 96.69 89 ARG A O 1
ATOM 681 N N . HIS A 1 90 ? -22.908 -1.664 21.680 1.00 96.88 90 HIS A N 1
ATOM 682 C CA . HIS A 1 90 ? -22.838 -2.018 23.098 1.00 96.88 90 HIS A CA 1
ATOM 683 C C . HIS A 1 90 ? -22.723 -3.535 23.279 1.00 96.88 90 HIS A C 1
ATOM 685 O O . HIS A 1 90 ? -23.456 -4.287 22.635 1.00 96.88 90 HIS A O 1
ATOM 691 N N . THR A 1 91 ? -21.834 -3.977 24.165 1.00 94.81 91 THR A N 1
ATOM 692 C CA . THR A 1 91 ? -21.682 -5.370 24.607 1.00 94.81 91 THR A CA 1
ATOM 693 C C . THR A 1 91 ? -21.330 -5.388 26.090 1.00 94.81 91 THR A C 1
ATOM 695 O O . THR A 1 91 ? -20.631 -4.499 26.576 1.00 94.81 91 THR A O 1
ATOM 698 N N . PHE A 1 92 ? -21.830 -6.382 26.829 1.00 94.88 92 PHE A N 1
ATOM 699 C CA . PHE A 1 92 ? -21.552 -6.530 28.266 1.00 94.88 92 PHE A CA 1
ATOM 700 C C . PHE A 1 92 ? -21.799 -5.237 29.077 1.00 94.88 92 PHE A C 1
ATOM 702 O O . PHE A 1 92 ? -21.013 -4.870 29.945 1.00 94.88 92 PHE A O 1
ATOM 709 N N . GLY A 1 93 ? -22.870 -4.503 28.745 1.00 95.69 93 GLY A N 1
ATOM 710 C CA . GLY A 1 93 ? -23.251 -3.258 29.427 1.00 95.69 93 GLY A CA 1
ATOM 711 C C . GLY A 1 93 ? -22.376 -2.033 29.126 1.00 95.69 93 GLY A C 1
ATOM 712 O O . GLY A 1 93 ? -22.595 -0.984 29.723 1.00 95.69 93 GLY A O 1
ATOM 713 N N . LYS A 1 94 ? -21.407 -2.129 28.207 1.00 96.50 94 LYS A N 1
ATOM 714 C CA . LYS A 1 94 ? -20.489 -1.040 27.838 1.00 96.50 94 LYS A CA 1
ATOM 715 C C . LYS A 1 94 ? -20.450 -0.832 26.326 1.00 96.50 94 LYS A C 1
ATOM 717 O O . LYS A 1 94 ? -20.738 -1.745 25.553 1.00 96.50 94 LYS A O 1
ATOM 722 N N . LYS A 1 95 ? -20.080 0.368 25.884 1.00 97.38 95 LYS A N 1
ATOM 723 C CA . LYS A 1 95 ? -19.716 0.619 24.482 1.00 97.38 95 LYS A CA 1
ATOM 724 C C . LYS A 1 95 ? -18.410 -0.091 24.148 1.00 97.38 95 LYS A C 1
ATOM 726 O O . LYS A 1 95 ? -17.574 -0.281 25.028 1.00 97.38 95 LYS A O 1
ATOM 731 N N . LEU A 1 96 ? -18.203 -0.442 22.880 1.00 96.81 96 LEU A N 1
ATOM 732 C CA . LEU A 1 96 ? -17.010 -1.201 22.492 1.00 96.81 96 LEU A CA 1
ATOM 733 C C . LEU A 1 96 ? -15.700 -0.480 22.833 1.00 96.81 96 LEU A C 1
ATOM 735 O O . LEU A 1 96 ? -14.799 -1.119 23.359 1.00 96.81 96 LEU A O 1
ATOM 739 N N . TYR A 1 97 ? -15.610 0.838 22.617 1.00 96.06 97 TYR A N 1
ATOM 740 C CA . TYR A 1 97 ? -14.390 1.598 22.942 1.00 96.06 97 TYR A CA 1
ATOM 741 C C . TYR A 1 97 ? -14.065 1.643 24.445 1.00 96.06 97 TYR A C 1
ATOM 743 O O . TYR A 1 97 ? -12.966 2.035 24.815 1.00 96.06 97 TYR A O 1
ATOM 751 N N . GLN A 1 98 ? -15.014 1.293 25.322 1.00 97.31 98 GLN A N 1
ATOM 752 C CA . GLN A 1 98 ? -14.784 1.234 26.769 1.00 97.31 98 GLN A CA 1
ATOM 753 C C . GLN A 1 98 ? -14.138 -0.090 27.197 1.00 97.31 98 GLN A C 1
ATOM 755 O O . GLN A 1 98 ? -13.740 -0.226 28.353 1.00 97.31 98 GLN A O 1
ATOM 760 N N . HIS A 1 99 ? -14.052 -1.069 26.292 1.00 97.12 99 HIS A N 1
ATOM 761 C CA . HIS A 1 99 ? -13.203 -2.238 26.481 1.00 97.12 99 HIS A CA 1
ATOM 762 C C . HIS A 1 99 ? -11.781 -1.864 26.077 1.00 97.12 99 HIS A C 1
ATOM 764 O O . HIS A 1 99 ? -11.529 -1.467 24.939 1.00 97.12 99 HIS A O 1
ATOM 770 N N . GLU A 1 100 ? -10.856 -2.000 27.020 1.00 97.31 100 GLU A N 1
ATOM 771 C CA . GLU A 1 100 ? -9.485 -1.490 26.927 1.00 97.31 100 GLU A CA 1
ATOM 772 C C . GLU A 1 100 ? -8.742 -1.965 25.666 1.00 97.31 100 GLU A C 1
ATOM 774 O O . GLU A 1 100 ? -8.100 -1.168 24.991 1.00 97.31 100 GLU A O 1
ATOM 779 N N . VAL A 1 101 ? -8.928 -3.227 25.263 1.00 97.19 101 VAL A N 1
ATOM 780 C CA . VAL A 1 101 ? -8.325 -3.786 24.038 1.00 97.19 101 VAL A CA 1
ATOM 781 C C . VAL A 1 101 ? -8.725 -2.997 22.784 1.00 97.19 101 VAL A C 1
ATOM 783 O O . VAL A 1 101 ? -7.882 -2.718 21.935 1.00 97.19 101 VAL A O 1
ATOM 786 N N . ILE A 1 102 ? -9.991 -2.583 22.674 1.00 97.00 102 ILE A N 1
ATOM 787 C CA . ILE A 1 102 ? -10.471 -1.805 21.523 1.00 97.00 102 ILE A CA 1
ATOM 788 C C . ILE A 1 102 ? -9.904 -0.383 21.563 1.00 97.00 102 ILE A C 1
ATOM 790 O O . ILE A 1 102 ? -9.520 0.156 20.525 1.00 97.00 102 ILE A O 1
ATOM 794 N N . ALA A 1 103 ? -9.809 0.219 22.752 1.00 97.38 103 ALA A N 1
ATOM 795 C CA . ALA A 1 103 ? -9.175 1.525 22.920 1.00 97.38 103 ALA A CA 1
ATOM 796 C C . ALA A 1 103 ? -7.688 1.489 22.524 1.00 97.38 103 ALA A C 1
ATOM 798 O O . ALA A 1 103 ? -7.215 2.390 21.828 1.00 97.38 103 ALA A O 1
ATOM 799 N N . HIS A 1 104 ? -6.971 0.424 22.894 1.00 98.25 104 HIS A N 1
ATOM 800 C CA . HIS A 1 104 ? -5.581 0.209 22.493 1.00 98.25 104 HIS A CA 1
ATOM 801 C C . HIS A 1 104 ? -5.442 0.071 20.977 1.00 98.25 104 HIS A C 1
ATOM 803 O O . HIS A 1 104 ? -4.574 0.716 20.395 1.00 98.25 104 HIS A O 1
ATOM 809 N N . TRP A 1 105 ? -6.326 -0.675 20.308 1.00 98.00 105 TRP A N 1
ATOM 810 C CA . TRP A 1 105 ? -6.305 -0.768 18.844 1.00 98.00 105 TRP A CA 1
ATOM 811 C C . TRP A 1 105 ? -6.500 0.586 18.166 1.00 98.00 105 TRP A C 1
ATOM 813 O O . TRP A 1 105 ? -5.767 0.898 17.230 1.00 98.00 105 TRP A O 1
ATOM 823 N N . ILE A 1 106 ? -7.429 1.417 18.650 1.00 98.31 106 ILE A N 1
ATOM 824 C CA . ILE A 1 106 ? -7.629 2.779 18.128 1.00 98.31 106 ILE A CA 1
ATOM 825 C C . ILE A 1 106 ? -6.334 3.595 18.249 1.00 98.31 106 ILE A C 1
ATOM 827 O O . ILE A 1 106 ? -5.908 4.230 17.280 1.00 98.31 106 ILE A O 1
ATOM 831 N N . ALA A 1 107 ? -5.691 3.550 19.419 1.00 98.50 107 ALA A N 1
ATOM 832 C CA . ALA A 1 107 ? -4.445 4.265 19.671 1.00 98.50 107 ALA A CA 1
ATOM 833 C C . ALA A 1 107 ? -3.300 3.765 18.774 1.00 98.50 107 ALA A C 1
ATOM 835 O O . ALA A 1 107 ? -2.631 4.564 18.118 1.00 98.50 107 ALA A O 1
ATOM 836 N N . GLU A 1 108 ? -3.104 2.448 18.683 1.00 98.25 108 GLU A N 1
ATOM 837 C CA . GLU A 1 108 ? -2.072 1.841 17.841 1.00 98.25 108 GLU A CA 1
ATOM 838 C C . GLU A 1 108 ? -2.280 2.140 16.353 1.00 98.25 108 GLU A C 1
ATOM 840 O O . GLU A 1 108 ? -1.309 2.414 15.646 1.00 98.25 108 GLU A O 1
ATOM 845 N N . CYS A 1 109 ? -3.528 2.120 15.876 1.00 97.75 109 CYS A N 1
ATOM 846 C CA . CYS A 1 109 ? -3.858 2.475 14.498 1.00 97.75 109 CYS A CA 1
ATOM 847 C C . CYS A 1 109 ? -3.483 3.930 14.201 1.00 97.75 109 CYS A C 1
ATOM 849 O O . CYS A 1 109 ? -2.812 4.194 13.205 1.00 97.75 109 CYS A O 1
ATOM 851 N N . ARG A 1 110 ? -3.851 4.871 15.082 1.00 98.69 110 ARG A N 1
ATOM 852 C CA . ARG A 1 110 ? -3.488 6.290 14.934 1.00 98.69 110 ARG A CA 1
ATOM 853 C C . ARG A 1 110 ? -1.969 6.480 14.883 1.00 98.69 110 ARG A C 1
ATOM 855 O O . ARG A 1 110 ? -1.476 7.126 13.961 1.00 98.69 110 ARG A O 1
ATOM 862 N N . ILE A 1 111 ? -1.234 5.868 15.814 1.00 98.69 111 ILE A N 1
ATOM 863 C CA . ILE A 1 111 ? 0.236 5.936 15.855 1.00 98.69 111 ILE A CA 1
ATOM 864 C C . ILE A 1 111 ? 0.837 5.408 14.547 1.00 98.69 111 ILE A C 1
ATOM 866 O O . ILE A 1 111 ? 1.685 6.069 13.946 1.00 98.69 111 ILE A O 1
ATOM 870 N N . ALA A 1 112 ? 0.386 4.241 14.082 1.00 97.25 112 ALA A N 1
ATOM 871 C CA . ALA A 1 112 ? 0.907 3.623 12.868 1.00 97.25 112 ALA A CA 1
ATOM 872 C C . ALA A 1 112 ? 0.630 4.471 11.613 1.00 97.25 112 ALA A C 1
ATOM 874 O O . ALA A 1 112 ? 1.515 4.621 10.766 1.00 97.25 112 ALA A O 1
ATOM 875 N N . ILE A 1 113 ? -0.568 5.056 11.502 1.00 96.31 113 ILE A N 1
ATOM 876 C CA . ILE A 1 113 ? -0.937 5.937 10.386 1.00 96.31 113 ILE A CA 1
ATOM 877 C C . ILE A 1 113 ? -0.031 7.171 10.351 1.00 96.31 113 ILE A C 1
ATOM 879 O O . ILE A 1 113 ? 0.501 7.508 9.291 1.00 96.31 113 ILE A O 1
ATOM 883 N N . ASP A 1 114 ? 0.193 7.826 11.491 1.00 98.62 114 ASP A N 1
ATOM 884 C CA . ASP A 1 114 ? 1.010 9.041 11.542 1.00 98.62 114 ASP A CA 1
ATOM 885 C C . ASP A 1 114 ? 2.494 8.750 11.268 1.00 98.62 114 ASP A C 1
ATOM 887 O O . ASP A 1 114 ? 3.142 9.490 10.523 1.00 98.62 114 ASP A O 1
ATOM 891 N N . GLN A 1 115 ? 3.022 7.621 11.758 1.00 98.38 115 GLN A N 1
ATOM 892 C CA . GLN A 1 115 ? 4.366 7.145 11.405 1.00 98.38 115 GLN A CA 1
ATOM 893 C C . GLN A 1 115 ? 4.515 6.921 9.89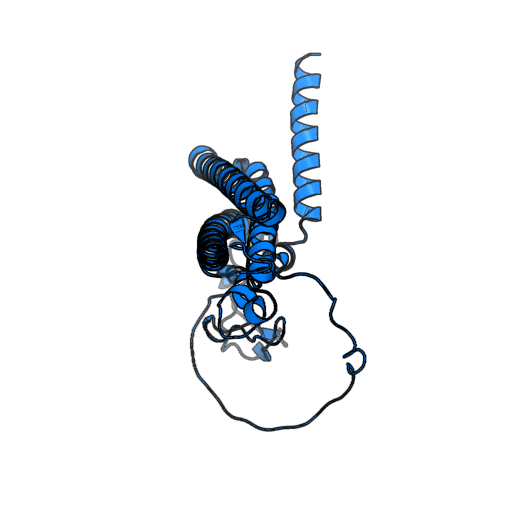2 1.00 98.38 115 GLN A C 1
ATOM 895 O O . GLN A 1 115 ? 5.472 7.402 9.277 1.00 98.38 115 GLN A O 1
ATOM 900 N N . ALA A 1 116 ? 3.556 6.225 9.272 1.00 94.81 116 ALA A N 1
ATOM 901 C CA . ALA A 1 116 ? 3.569 5.966 7.835 1.00 94.81 116 ALA A CA 1
ATOM 902 C C . ALA A 1 116 ? 3.420 7.259 7.015 1.00 94.81 116 ALA A C 1
ATOM 904 O O . ALA A 1 116 ? 4.092 7.430 5.994 1.00 94.81 116 ALA A O 1
ATOM 905 N N . ARG A 1 117 ? 2.585 8.200 7.471 1.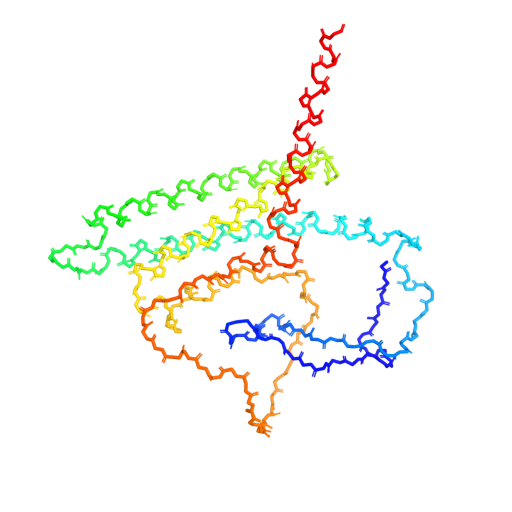00 97.88 117 ARG A N 1
ATOM 906 C CA . ARG A 1 117 ? 2.390 9.513 6.844 1.00 97.88 117 ARG A CA 1
ATOM 907 C C . ARG A 1 117 ? 3.676 10.325 6.815 1.00 97.88 117 ARG A C 1
ATOM 909 O O . ARG A 1 117 ? 4.070 10.792 5.748 1.00 97.88 117 ARG A O 1
ATOM 916 N N . LEU A 1 118 ? 4.358 10.451 7.949 1.00 98.44 118 LEU A N 1
ATOM 917 C CA . LEU A 1 118 ? 5.613 11.200 8.029 1.00 98.44 118 LEU A CA 1
ATOM 918 C C . LEU A 1 118 ? 6.716 10.552 7.184 1.00 98.44 118 LEU A C 1
ATOM 920 O O . LEU A 1 118 ? 7.425 11.249 6.458 1.00 98.44 118 LEU A O 1
ATOM 924 N N . LEU A 1 119 ? 6.818 9.220 7.198 1.00 97.19 119 LEU A N 1
ATOM 925 C CA . LEU A 1 119 ? 7.778 8.503 6.358 1.00 97.19 119 LEU A CA 1
ATOM 926 C C . LEU A 1 119 ? 7.462 8.649 4.855 1.00 97.19 119 LEU A C 1
ATOM 928 O O . LEU A 1 119 ? 8.381 8.768 4.045 1.00 97.19 119 LEU A O 1
ATOM 932 N N . THR A 1 120 ? 6.181 8.712 4.478 1.00 95.00 120 THR A N 1
ATOM 933 C CA . THR A 1 120 ? 5.752 8.991 3.094 1.00 95.00 120 THR A CA 1
ATOM 934 C C . THR A 1 120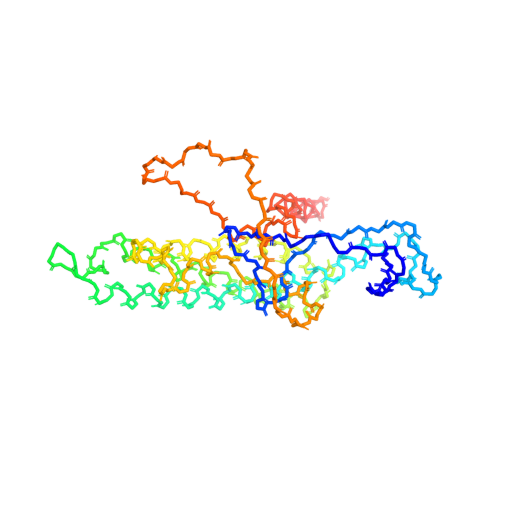 ? 6.161 10.390 2.656 1.00 95.00 120 THR A C 1
ATOM 936 O O . THR A 1 120 ? 6.733 10.544 1.580 1.00 95.00 120 THR A O 1
ATOM 939 N N . LEU A 1 121 ? 5.921 11.402 3.494 1.00 97.19 121 LEU A N 1
ATOM 940 C CA . LEU A 1 121 ? 6.334 12.780 3.215 1.00 97.19 121 LEU A CA 1
ATOM 941 C C . LEU A 1 121 ? 7.858 12.898 3.112 1.00 97.19 121 LEU A C 1
ATOM 943 O O . LEU A 1 121 ? 8.360 13.575 2.220 1.00 97.19 121 LEU A O 1
ATOM 947 N N . HIS A 1 122 ? 8.604 12.186 3.958 1.00 97.00 122 HIS A N 1
ATOM 948 C CA . HIS A 1 122 ? 10.061 12.135 3.866 1.00 97.00 122 HIS A CA 1
ATOM 949 C C . HIS A 1 122 ? 10.543 11.497 2.552 1.00 97.00 122 HIS A C 1
ATOM 951 O O . HIS A 1 122 ? 11.477 12.001 1.921 1.00 97.00 122 HIS A O 1
ATOM 957 N N . ALA A 1 123 ? 9.901 10.410 2.112 1.00 93.81 123 ALA A N 1
ATOM 958 C CA . ALA A 1 123 ? 10.210 9.766 0.838 1.00 93.81 123 ALA A CA 1
ATOM 959 C C . ALA A 1 123 ? 9.868 10.661 -0.364 1.00 93.81 123 ALA A C 1
ATOM 961 O O . ALA A 1 123 ? 10.671 10.748 -1.292 1.00 93.81 123 ALA A O 1
ATOM 962 N N . ALA A 1 124 ? 8.728 11.357 -0.322 1.00 93.75 124 ALA A N 1
ATOM 963 C CA . ALA A 1 124 ? 8.326 12.333 -1.334 1.00 93.75 124 ALA A CA 1
ATOM 964 C C . ALA A 1 124 ? 9.312 13.502 -1.415 1.00 93.75 124 ALA A C 1
ATOM 966 O O . ALA A 1 124 ? 9.855 13.779 -2.476 1.00 93.75 124 ALA A O 1
ATOM 967 N N . HIS A 1 125 ? 9.659 14.098 -0.277 1.00 96.31 125 HIS A N 1
ATOM 968 C CA . HIS A 1 125 ? 10.642 15.174 -0.231 1.00 96.31 125 HIS A CA 1
ATOM 969 C C . HIS A 1 125 ? 12.018 14.734 -0.757 1.00 96.31 125 HIS A C 1
ATOM 971 O O . HIS A 1 125 ? 12.665 15.454 -1.514 1.00 96.31 125 HIS A O 1
ATOM 977 N N . SER A 1 126 ? 12.464 13.524 -0.400 1.00 93.88 126 SER A N 1
ATOM 978 C CA . SER A 1 126 ? 13.715 12.963 -0.925 1.00 93.88 126 SER A CA 1
ATOM 979 C C . SER A 1 126 ? 13.665 12.778 -2.445 1.00 93.88 126 SER A C 1
ATOM 981 O O . SER A 1 126 ? 14.668 13.002 -3.122 1.00 93.88 126 SER A O 1
ATOM 983 N N . LEU A 1 127 ? 12.507 12.378 -2.982 1.00 90.12 127 LEU A N 1
ATOM 984 C CA . LEU A 1 127 ? 12.278 12.249 -4.420 1.00 90.12 127 LEU A CA 1
ATOM 985 C C . LEU A 1 127 ? 12.343 13.612 -5.122 1.00 90.12 127 LEU A C 1
ATOM 987 O O . LEU A 1 127 ? 13.017 13.708 -6.145 1.00 90.12 127 LEU A O 1
ATOM 991 N N . ASP A 1 128 ? 11.719 14.643 -4.552 1.00 93.25 128 ASP A N 1
ATOM 992 C CA . ASP A 1 128 ? 11.690 15.998 -5.116 1.00 93.25 128 ASP A CA 1
ATOM 993 C C . ASP A 1 128 ? 13.078 16.654 -5.130 1.00 93.25 128 ASP A C 1
ATOM 995 O O . ASP A 1 128 ? 13.469 17.270 -6.119 1.00 93.25 128 ASP A O 1
ATOM 999 N N . VAL A 1 129 ? 13.850 16.503 -4.048 1.00 95.56 129 VAL A N 1
ATOM 1000 C CA . VAL A 1 129 ? 15.153 17.177 -3.898 1.00 95.56 129 VAL A CA 1
ATOM 1001 C C . VAL A 1 129 ? 16.297 16.411 -4.568 1.00 95.56 129 VAL A C 1
ATOM 1003 O O . VAL A 1 129 ? 17.218 17.025 -5.101 1.00 95.56 129 VAL A O 1
ATOM 1006 N N . GLN A 1 130 ? 16.285 15.075 -4.521 1.00 90.56 130 GLN A N 1
ATOM 1007 C CA . GLN A 1 130 ? 17.439 14.244 -4.911 1.00 90.56 130 GLN A CA 1
ATOM 1008 C C . GLN A 1 130 ? 17.160 13.344 -6.126 1.00 90.56 130 GLN A C 1
ATOM 1010 O O . GLN A 1 130 ? 18.071 12.690 -6.645 1.00 90.56 130 GLN A O 1
ATOM 1015 N N . GLY A 1 131 ? 15.907 13.273 -6.580 1.00 86.94 131 GLY A N 1
ATOM 1016 C CA . GLY A 1 131 ? 15.475 12.402 -7.666 1.00 86.94 131 GLY A CA 1
ATOM 1017 C C . GLY A 1 131 ? 15.316 10.929 -7.268 1.00 86.94 131 GLY A C 1
ATOM 1018 O O . GLY A 1 131 ? 15.770 10.447 -6.225 1.00 86.94 131 GLY A O 1
ATOM 1019 N N . SER A 1 132 ? 14.679 10.154 -8.154 1.00 82.06 132 SER A N 1
ATOM 1020 C CA . SER A 1 132 ? 14.235 8.781 -7.852 1.00 82.06 132 SER A CA 1
ATOM 1021 C C . SER A 1 132 ? 15.368 7.806 -7.525 1.00 82.06 132 SER A C 1
ATOM 1023 O O . SER A 1 132 ? 15.166 6.864 -6.756 1.00 82.06 132 SER A O 1
ATOM 1025 N N . ARG A 1 133 ? 16.566 8.009 -8.089 1.00 83.31 133 ARG A N 1
ATOM 1026 C CA . ARG A 1 133 ? 17.712 7.111 -7.876 1.00 83.31 133 ARG A CA 1
ATOM 1027 C C . ARG A 1 133 ? 18.260 7.208 -6.451 1.00 83.31 133 ARG A C 1
ATOM 1029 O O . ARG A 1 133 ? 18.646 6.174 -5.897 1.00 83.31 133 ARG A O 1
ATOM 1036 N N . ALA A 1 134 ? 18.320 8.420 -5.903 1.00 86.19 134 ALA A N 1
ATOM 1037 C CA . ALA A 1 134 ? 18.811 8.694 -4.557 1.00 86.19 134 ALA A CA 1
ATOM 1038 C C . ALA A 1 134 ? 17.745 8.362 -3.502 1.00 86.19 134 ALA A C 1
ATOM 1040 O O . ALA A 1 134 ? 18.053 7.701 -2.515 1.00 86.19 134 ALA A O 1
ATOM 1041 N N . ALA A 1 135 ? 16.474 8.668 -3.787 1.00 90.12 135 ALA A N 1
ATOM 1042 C CA . ALA A 1 135 ? 15.339 8.386 -2.904 1.00 90.12 135 ALA A CA 1
ATOM 1043 C C . ALA A 1 135 ? 14.954 6.894 -2.791 1.00 90.12 135 ALA A C 1
ATOM 1045 O O . ALA A 1 135 ? 14.011 6.539 -2.080 1.00 90.12 135 ALA A O 1
ATOM 1046 N N . ARG A 1 136 ? 15.654 5.987 -3.491 1.00 88.56 136 ARG A N 1
ATOM 1047 C CA . ARG A 1 136 ? 15.316 4.552 -3.549 1.00 88.56 136 ARG A CA 1
ATOM 1048 C C . ARG A 1 136 ? 15.198 3.918 -2.163 1.00 88.56 136 ARG A C 1
ATOM 1050 O O . ARG A 1 136 ? 14.314 3.091 -1.954 1.00 88.56 136 ARG A O 1
ATOM 1057 N N . LYS A 1 137 ? 16.080 4.290 -1.231 1.00 91.69 137 LYS A N 1
ATOM 1058 C CA . LYS A 1 137 ? 16.086 3.748 0.134 1.00 91.69 137 LYS A CA 1
ATOM 1059 C C . LYS A 1 137 ? 14.810 4.137 0.877 1.00 91.69 137 LYS A C 1
ATOM 1061 O O . LYS A 1 137 ? 14.134 3.269 1.415 1.00 91.69 137 LYS A O 1
ATOM 1066 N N . GLN A 1 138 ? 14.440 5.414 0.835 1.00 93.88 138 GLN A N 1
ATOM 1067 C CA . GLN A 1 138 ? 13.230 5.943 1.463 1.00 93.88 138 GLN A CA 1
ATOM 1068 C C . GLN A 1 138 ? 11.966 5.342 0.846 1.00 93.88 138 GLN A C 1
ATOM 1070 O O . GLN A 1 138 ? 11.083 4.912 1.583 1.00 93.88 138 GLN A O 1
ATOM 1075 N N . ILE A 1 139 ? 11.914 5.228 -0.485 1.00 88.94 139 ILE A N 1
ATOM 1076 C CA . ILE A 1 139 ? 10.797 4.598 -1.206 1.00 88.94 139 ILE A CA 1
ATOM 1077 C C . ILE A 1 139 ? 10.647 3.122 -0.805 1.00 88.94 139 ILE A C 1
ATOM 1079 O O . ILE A 1 139 ? 9.532 2.661 -0.570 1.00 88.94 139 ILE A O 1
ATOM 1083 N N . ALA A 1 140 ? 11.752 2.378 -0.684 1.00 87.94 140 ALA A N 1
ATOM 1084 C CA . ALA A 1 140 ? 11.717 0.988 -0.232 1.00 87.94 140 ALA A CA 1
ATOM 1085 C C . ALA A 1 140 ? 11.235 0.864 1.224 1.00 87.94 140 ALA A C 1
ATOM 1087 O O . ALA A 1 140 ? 10.430 -0.015 1.522 1.00 87.94 140 ALA A O 1
ATOM 1088 N N . MET A 1 141 ? 11.681 1.754 2.120 1.00 92.00 141 MET A N 1
ATOM 1089 C CA . MET A 1 141 ? 11.238 1.758 3.520 1.00 92.00 141 MET A CA 1
ATOM 1090 C C . MET A 1 141 ? 9.731 1.990 3.629 1.00 92.00 141 MET A C 1
ATOM 1092 O O . MET A 1 141 ? 9.033 1.202 4.270 1.00 92.00 141 MET A O 1
ATOM 1096 N N . ILE A 1 142 ? 9.208 3.034 2.974 1.00 91.31 142 ILE A N 1
ATOM 1097 C CA . ILE A 1 142 ? 7.775 3.330 3.062 1.00 91.31 142 ILE A CA 1
ATOM 1098 C C . ILE A 1 142 ? 6.921 2.251 2.400 1.00 91.31 142 ILE A C 1
ATOM 1100 O O . ILE A 1 142 ? 5.857 1.923 2.916 1.00 91.31 142 ILE A O 1
ATOM 1104 N N . LYS A 1 143 ? 7.403 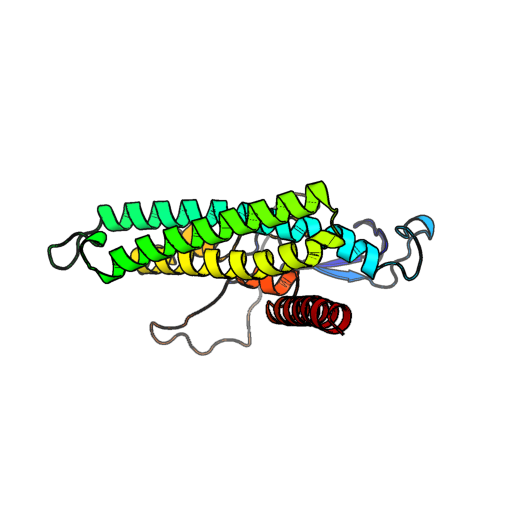1.638 1.314 1.00 84.69 143 LYS A N 1
ATOM 1105 C CA . LYS A 1 143 ? 6.710 0.539 0.634 1.00 84.69 143 LYS A CA 1
ATOM 1106 C C . LYS A 1 143 ? 6.401 -0.632 1.576 1.00 84.69 143 LYS A C 1
ATOM 1108 O O . LYS A 1 143 ? 5.317 -1.205 1.484 1.00 84.69 143 LYS A O 1
ATOM 1113 N N . VAL A 1 144 ? 7.319 -0.959 2.486 1.00 85.00 144 VAL A N 1
ATOM 1114 C CA . VAL A 1 144 ? 7.115 -2.002 3.506 1.00 85.00 144 VAL A CA 1
ATOM 1115 C C . VAL A 1 144 ? 6.172 -1.508 4.607 1.00 85.00 144 VAL A C 1
ATOM 1117 O O . VAL A 1 144 ? 5.209 -2.184 4.966 1.00 85.00 144 VAL A O 1
ATOM 1120 N N . VAL A 1 145 ? 6.425 -0.309 5.142 1.00 89.38 145 VAL A N 1
ATOM 1121 C CA . VAL A 1 145 ? 5.672 0.233 6.286 1.00 89.38 145 VAL A CA 1
ATOM 1122 C C . VAL A 1 145 ? 4.204 0.483 5.939 1.00 89.38 145 VAL A C 1
ATOM 1124 O O . VAL A 1 145 ? 3.324 0.074 6.693 1.00 89.38 145 VAL A O 1
ATOM 1127 N N . ALA A 1 146 ? 3.922 1.118 4.800 1.00 85.56 146 ALA A N 1
ATOM 1128 C CA . ALA A 1 146 ? 2.568 1.504 4.414 1.00 85.56 146 ALA A CA 1
ATOM 1129 C C . ALA A 1 146 ? 1.660 0.289 4.174 1.00 85.56 146 ALA A C 1
ATOM 1131 O O . ALA A 1 146 ? 0.511 0.302 4.610 1.00 85.56 146 ALA A O 1
ATOM 1132 N N . GLY A 1 147 ? 2.177 -0.768 3.534 1.00 80.00 147 GLY A N 1
ATOM 1133 C CA . GLY A 1 147 ? 1.417 -2.000 3.299 1.00 80.00 147 GLY A CA 1
ATOM 1134 C C . GLY A 1 147 ? 1.008 -2.679 4.608 1.00 80.00 147 GLY A C 1
ATOM 1135 O O . GLY A 1 147 ? -0.168 -2.964 4.821 1.00 80.00 147 GLY A O 1
ATOM 1136 N N . ARG A 1 148 ? 1.965 -2.861 5.528 1.00 85.06 148 ARG A N 1
ATOM 1137 C CA . ARG A 1 148 ? 1.711 -3.470 6.845 1.00 85.06 148 ARG A CA 1
ATOM 1138 C C . ARG A 1 148 ? 0.771 -2.635 7.706 1.00 85.06 148 ARG A C 1
ATOM 1140 O O . ARG A 1 148 ? -0.103 -3.185 8.365 1.00 85.06 148 ARG A O 1
ATOM 1147 N N . MET A 1 149 ? 0.953 -1.316 7.696 1.00 92.19 149 MET A N 1
ATOM 1148 C CA . MET A 1 149 ? 0.103 -0.387 8.436 1.00 92.19 149 MET A CA 1
ATOM 1149 C C . MET A 1 149 ? -1.347 -0.479 7.961 1.00 92.19 149 MET A C 1
ATOM 1151 O O . MET A 1 149 ? -2.226 -0.699 8.787 1.00 92.19 149 MET A O 1
ATOM 1155 N N . ALA A 1 150 ? -1.593 -0.384 6.650 1.00 85.62 150 ALA A N 1
ATOM 1156 C CA . ALA A 1 150 ? -2.951 -0.403 6.114 1.00 85.62 150 ALA A CA 1
ATOM 1157 C C . ALA A 1 150 ? -3.689 -1.695 6.490 1.00 85.62 150 ALA A C 1
ATOM 1159 O O . ALA A 1 150 ? -4.818 -1.642 6.962 1.00 85.62 150 ALA A O 1
ATOM 1160 N N . CYS A 1 151 ? -3.023 -2.839 6.371 1.00 83.56 151 CYS A N 1
ATOM 1161 C CA . CYS A 1 151 ? -3.625 -4.134 6.679 1.00 83.56 151 CYS A CA 1
ATOM 1162 C C . CYS A 1 151 ? -3.801 -4.386 8.173 1.00 83.56 151 CYS A C 1
ATOM 1164 O O . CYS A 1 151 ? -4.791 -4.978 8.569 1.00 83.56 151 CYS A O 1
ATOM 1166 N N . LYS A 1 152 ? -2.933 -3.845 9.035 1.00 87.81 152 LYS A N 1
ATOM 1167 C CA . LYS A 1 152 ? -3.211 -3.840 10.476 1.00 87.81 152 LYS A CA 1
ATOM 1168 C C . LYS A 1 152 ? -4.467 -3.023 10.803 1.00 87.81 152 LYS A C 1
ATOM 1170 O O . LYS A 1 152 ? -5.301 -3.471 11.582 1.00 87.81 152 LYS A O 1
ATOM 1175 N N . VAL A 1 153 ? -4.591 -1.818 10.242 1.00 90.88 153 VAL A N 1
ATOM 1176 C CA . VAL A 1 153 ? -5.707 -0.909 10.556 1.00 90.88 153 VAL A CA 1
ATOM 1177 C C . VAL A 1 153 ? -7.036 -1.469 10.058 1.00 90.88 153 VAL A C 1
ATOM 1179 O O . VAL A 1 153 ? -8.029 -1.427 10.788 1.00 90.88 153 VAL A O 1
ATOM 1182 N N . VAL A 1 154 ? -7.064 -2.001 8.834 1.00 88.50 154 VAL A N 1
ATOM 1183 C CA . VAL A 1 154 ? -8.285 -2.577 8.272 1.00 88.50 154 VAL A CA 1
ATOM 1184 C C . VAL A 1 154 ? -8.670 -3.870 9.006 1.00 88.50 154 VAL A C 1
ATOM 1186 O O . VAL A 1 154 ? -9.841 -4.008 9.355 1.00 88.50 154 VAL A O 1
ATOM 1189 N N . ASP A 1 155 ? -7.725 -4.739 9.373 1.00 88.44 155 ASP A N 1
ATOM 1190 C CA . ASP A 1 155 ? -8.013 -5.964 10.136 1.00 88.44 155 ASP A CA 1
ATOM 1191 C C . ASP A 1 155 ? -8.599 -5.637 11.519 1.00 88.44 155 ASP A C 1
ATOM 1193 O O . ASP A 1 155 ? -9.625 -6.192 11.921 1.00 88.44 155 ASP A O 1
ATOM 1197 N N . CYS A 1 156 ? -8.043 -4.634 12.212 1.00 93.94 156 CYS A N 1
ATOM 1198 C CA . CYS A 1 156 ? -8.634 -4.115 13.447 1.00 93.94 156 CYS A CA 1
ATOM 1199 C C . CYS A 1 156 ? -10.067 -3.602 13.228 1.00 93.94 156 CYS A C 1
ATOM 1201 O O . CYS A 1 156 ? -10.946 -3.843 14.061 1.00 93.94 156 CYS A O 1
ATOM 1203 N N . ALA A 1 157 ? -10.329 -2.911 12.114 1.00 95.06 157 ALA A N 1
ATOM 1204 C CA . ALA A 1 157 ? -11.666 -2.436 11.783 1.00 95.06 157 ALA A CA 1
ATOM 1205 C C . ALA A 1 157 ? -12.626 -3.607 11.516 1.00 95.06 157 ALA A C 1
ATOM 1207 O O . ALA A 1 157 ? -13.707 -3.639 12.104 1.00 95.06 157 ALA A O 1
ATOM 1208 N N . ILE A 1 158 ? -12.230 -4.608 10.723 1.00 91.88 158 ILE A N 1
ATOM 1209 C CA . ILE A 1 158 ? -13.019 -5.828 10.482 1.00 91.88 158 ILE A CA 1
ATOM 1210 C C . ILE A 1 158 ? -13.372 -6.499 11.807 1.00 91.88 158 ILE A C 1
ATOM 1212 O O . ILE A 1 158 ? -14.544 -6.785 12.066 1.00 91.88 158 ILE A O 1
ATOM 1216 N N . GLN A 1 159 ? -12.386 -6.670 12.686 1.00 93.88 159 GLN A N 1
ATOM 1217 C CA . GLN A 1 159 ? -12.580 -7.328 13.971 1.00 93.88 159 GLN A CA 1
ATOM 1218 C C . GLN A 1 159 ? -13.582 -6.578 14.866 1.00 93.88 159 GLN A C 1
ATOM 1220 O O . GLN A 1 159 ? -14.414 -7.206 15.524 1.00 93.88 159 GLN A O 1
ATOM 1225 N N . VAL A 1 160 ? -13.568 -5.239 14.860 1.00 95.75 160 VAL A N 1
ATOM 1226 C CA . VAL A 1 160 ? -14.546 -4.405 15.588 1.00 95.75 160 VAL A CA 1
ATOM 1227 C C . VAL A 1 160 ? -15.958 -4.515 14.994 1.00 95.75 160 VAL A C 1
ATOM 1229 O O . VAL A 1 160 ? -16.954 -4.414 15.721 1.00 95.75 160 VAL A O 1
ATOM 1232 N N . TYR A 1 161 ? -16.082 -4.745 13.685 1.00 95.62 161 TYR A N 1
ATOM 1233 C CA . TYR A 1 161 ? -17.373 -4.992 13.035 1.00 95.62 161 TYR A CA 1
ATOM 1234 C C . TYR A 1 161 ? -17.893 -6.424 13.244 1.00 95.62 161 TYR A C 1
ATOM 1236 O O . TYR A 1 161 ? -19.110 -6.636 13.159 1.00 95.62 161 TYR A O 1
ATOM 1244 N N . GLY A 1 162 ? -17.018 -7.374 13.587 1.00 93.44 162 GLY A N 1
ATOM 1245 C CA . GLY A 1 162 ? -17.349 -8.789 13.745 1.00 93.44 162 GLY A CA 1
ATOM 1246 C C . GLY A 1 162 ? -17.709 -9.418 12.398 1.00 93.44 162 GLY A C 1
ATOM 1247 O O . GLY A 1 162 ? -17.100 -9.102 11.383 1.00 93.44 162 GLY A O 1
ATOM 1248 N N . GLY A 1 163 ? -18.747 -10.260 12.353 1.00 92.19 163 GLY A N 1
ATOM 1249 C CA . GLY A 1 163 ? -19.186 -10.900 11.101 1.00 92.19 163 GLY A CA 1
ATOM 1250 C C . GLY A 1 163 ? -19.584 -9.917 9.989 1.00 92.19 163 GLY A C 1
ATOM 1251 O O . GLY A 1 163 ? -19.412 -10.220 8.816 1.00 92.19 163 GLY A O 1
ATOM 1252 N N . ALA A 1 164 ? -20.039 -8.710 10.340 1.00 92.69 164 ALA A N 1
ATOM 1253 C CA . ALA A 1 164 ? -20.341 -7.667 9.357 1.00 92.69 164 ALA A CA 1
ATOM 1254 C C . ALA A 1 164 ? -19.080 -7.067 8.705 1.00 92.69 164 ALA A C 1
ATOM 1256 O O . ALA A 1 164 ? -19.172 -6.440 7.660 1.00 92.69 164 ALA A O 1
ATOM 1257 N N . GLY A 1 165 ? -17.898 -7.241 9.307 1.00 88.81 165 GLY A N 1
ATOM 1258 C CA . GLY A 1 165 ? -16.643 -6.744 8.739 1.00 88.81 165 GLY A CA 1
ATOM 1259 C C . GLY A 1 165 ? -16.218 -7.495 7.475 1.00 88.81 165 GLY A C 1
ATOM 1260 O O . GLY A 1 165 ? -15.464 -6.955 6.673 1.00 88.81 165 GLY A O 1
ATOM 1261 N N . VAL A 1 166 ? -16.730 -8.715 7.287 1.00 87.44 166 VAL A N 1
ATOM 1262 C CA . VAL A 1 166 ? -16.468 -9.568 6.118 1.00 87.44 166 VAL A CA 1
ATOM 1263 C C . VAL A 1 166 ? -17.673 -9.679 5.176 1.00 87.44 166 VAL A C 1
ATOM 1265 O O . VAL A 1 166 ? -17.624 -10.447 4.218 1.00 87.44 166 VAL A O 1
ATOM 1268 N N . SER A 1 167 ? -18.763 -8.951 5.444 1.00 88.06 167 SER A N 1
ATOM 1269 C CA . SER A 1 167 ? -19.944 -8.933 4.573 1.00 88.06 167 SER A CA 1
ATOM 1270 C C . SER A 1 167 ? -19.814 -7.880 3.467 1.00 88.06 167 SER A C 1
ATOM 1272 O O . SER A 1 167 ? -18.908 -7.048 3.478 1.00 88.06 167 SER A O 1
ATOM 1274 N N . GLY A 1 168 ? -20.748 -7.899 2.512 1.00 87.19 168 GLY A N 1
ATOM 1275 C CA . GLY A 1 168 ? -20.864 -6.867 1.476 1.00 87.19 168 GLY A CA 1
ATOM 1276 C C . GLY A 1 168 ? -21.514 -5.560 1.951 1.00 87.19 168 GLY A C 1
ATOM 1277 O O . GLY A 1 168 ? -21.631 -4.629 1.160 1.00 87.19 168 GLY A O 1
ATOM 1278 N N . ASP A 1 169 ? -21.938 -5.474 3.217 1.00 90.06 169 ASP A N 1
ATOM 1279 C CA . ASP A 1 169 ? -22.639 -4.295 3.753 1.00 90.06 169 ASP A CA 1
ATOM 1280 C C . ASP A 1 169 ? -21.683 -3.139 4.063 1.00 90.06 169 ASP A C 1
ATOM 1282 O O . ASP A 1 169 ? -22.090 -1.979 4.143 1.00 90.06 169 ASP A O 1
ATOM 1286 N N . PHE A 1 170 ? -20.407 -3.463 4.281 1.00 89.81 170 PHE A N 1
ATOM 1287 C CA . PHE A 1 170 ? -19.365 -2.511 4.633 1.00 89.81 170 PHE A CA 1
ATOM 1288 C C . PHE A 1 170 ? -18.160 -2.689 3.719 1.00 89.81 170 PHE A C 1
ATOM 1290 O O . PHE A 1 170 ? -17.821 -3.812 3.348 1.00 89.81 170 PHE A O 1
ATOM 1297 N N . PRO A 1 171 ? -17.431 -1.604 3.421 1.00 87.81 171 PRO A N 1
ATOM 1298 C CA . PRO A 1 171 ? -16.331 -1.677 2.475 1.00 87.81 171 PRO A CA 1
ATOM 1299 C C . PRO A 1 171 ? -15.073 -2.351 3.039 1.00 87.81 171 PRO A C 1
ATOM 1301 O O . PRO A 1 171 ? -14.074 -2.450 2.341 1.00 87.81 171 PRO A O 1
ATOM 1304 N N . LEU A 1 172 ? -15.075 -2.811 4.294 1.00 85.06 172 LEU A N 1
ATOM 1305 C CA . LEU A 1 172 ? -13.869 -3.260 4.998 1.00 85.06 172 LEU A CA 1
ATOM 1306 C C . LEU A 1 172 ? -13.206 -4.479 4.343 1.00 85.06 172 LEU A C 1
ATOM 1308 O O . LEU A 1 172 ? -11.991 -4.484 4.170 1.00 85.06 172 LEU A O 1
ATOM 1312 N N . ALA A 1 173 ? -13.991 -5.462 3.895 1.00 82.81 173 ALA A N 1
ATOM 1313 C CA . ALA A 1 173 ? -13.466 -6.623 3.175 1.00 82.81 173 ALA A CA 1
ATOM 1314 C C . ALA A 1 173 ? -12.802 -6.235 1.840 1.00 82.81 173 ALA A C 1
ATOM 1316 O O . ALA A 1 173 ? -11.808 -6.834 1.440 1.00 82.81 173 ALA A O 1
ATOM 1317 N N . GLN A 1 174 ? -13.320 -5.200 1.171 1.00 79.00 174 GLN A N 1
ATOM 1318 C CA . GLN A 1 174 ? -12.742 -4.644 -0.058 1.00 79.00 174 GLN A CA 1
ATOM 1319 C C . GLN A 1 174 ? -11.564 -3.701 0.246 1.00 79.00 174 GLN A C 1
ATOM 1321 O O . GLN A 1 174 ? -10.672 -3.534 -0.572 1.00 79.00 174 GLN A O 1
ATOM 1326 N N . MET A 1 175 ? -11.509 -3.087 1.429 1.00 76.00 175 MET A N 1
ATOM 1327 C CA . MET A 1 175 ? -10.367 -2.277 1.867 1.00 76.00 175 MET A CA 1
ATOM 1328 C C . MET A 1 175 ? -9.179 -3.142 2.277 1.00 76.00 175 MET A C 1
ATOM 1330 O O . MET A 1 175 ? -8.041 -2.766 2.006 1.00 76.00 175 MET A O 1
ATOM 1334 N N . GLU A 1 176 ? -9.414 -4.326 2.854 1.00 60.03 176 GLU A N 1
ATOM 1335 C CA . GLU A 1 176 ? -8.356 -5.335 3.002 1.00 60.03 176 GLU A CA 1
ATOM 1336 C C . GLU A 1 176 ? -7.776 -5.659 1.640 1.00 60.03 176 GLU A C 1
ATOM 1338 O O . GLU A 1 176 ? -6.595 -5.991 1.546 1.00 60.03 176 GLU A O 1
ATOM 1343 N N . GLN A 1 177 ? -8.577 -5.463 0.580 1.00 56.81 177 GLN A N 1
ATOM 1344 C CA . GLN A 1 177 ? -8.112 -5.641 -0.770 1.00 56.81 177 GLN A CA 1
ATOM 1345 C C . GLN A 1 177 ? -7.064 -4.580 -1.239 1.00 56.81 177 GLN A C 1
ATOM 1347 O O . GLN A 1 177 ? -6.450 -4.672 -2.304 1.00 56.81 177 GLN A O 1
ATOM 1352 N N . GLY A 1 178 ? -6.754 -3.589 -0.405 1.00 49.75 178 GLY A N 1
ATOM 1353 C CA . GLY A 1 178 ? -5.784 -2.544 -0.707 1.00 49.75 178 GLY A CA 1
ATOM 1354 C C . GLY A 1 178 ? -6.220 -1.625 -1.860 1.00 49.75 178 GLY A C 1
ATOM 1355 O O . GLY A 1 178 ? -7.185 -1.885 -2.577 1.00 49.75 178 GLY A O 1
ATOM 1356 N N . PRO A 1 179 ? -5.523 -0.495 -2.067 1.00 39.81 179 PRO A N 1
ATOM 1357 C CA . PRO A 1 179 ? -5.791 0.350 -3.219 1.00 39.81 179 PRO A CA 1
ATOM 1358 C C . PRO A 1 179 ? -5.321 -0.376 -4.496 1.00 39.81 179 PRO A C 1
ATOM 1360 O O . PRO A 1 179 ? -4.146 -0.757 -4.567 1.00 39.81 179 PRO A O 1
ATOM 1363 N N . PRO A 1 180 ? -6.169 -0.503 -5.530 1.00 39.41 180 PRO A N 1
ATOM 1364 C CA . PRO A 1 180 ? -5.825 -1.201 -6.762 1.00 39.41 180 PRO A CA 1
ATOM 1365 C C . PRO A 1 180 ? -4.548 -0.643 -7.382 1.00 39.41 180 PRO A C 1
ATOM 1367 O O . PRO A 1 180 ? -4.308 0.579 -7.380 1.00 39.41 180 PRO A O 1
ATOM 1370 N N . CYS A 1 181 ? -3.731 -1.549 -7.924 1.00 33.91 181 CYS A N 1
ATOM 1371 C CA . CYS A 1 181 ? -2.529 -1.245 -8.690 1.00 33.91 181 CYS A CA 1
ATOM 1372 C C . CYS A 1 181 ? -2.880 -0.386 -9.917 1.00 33.91 181 CYS A C 1
ATOM 1374 O O . CYS A 1 181 ? -3.165 -0.907 -10.987 1.00 33.91 181 CYS A O 1
ATOM 1376 N N . LEU A 1 182 ? -2.836 0.950 -9.792 1.00 31.23 182 LEU A N 1
ATOM 1377 C CA . LEU A 1 182 ? -3.029 1.886 -10.918 1.00 31.23 182 LEU A CA 1
ATOM 1378 C C . LEU A 1 182 ? -1.984 1.688 -12.030 1.00 31.23 182 LEU A C 1
ATOM 1380 O O . LEU A 1 182 ? -2.166 2.176 -13.139 1.00 31.23 182 LEU A O 1
ATOM 1384 N N . LEU A 1 183 ? -0.916 0.927 -11.766 1.00 29.45 183 LEU A N 1
ATOM 1385 C CA . LEU A 1 183 ? 0.026 0.455 -12.782 1.00 29.45 183 LEU A CA 1
ATOM 1386 C C . LEU A 1 183 ? -0.640 -0.409 -13.874 1.00 29.45 183 LEU A C 1
ATOM 1388 O O . LEU A 1 183 ? -0.031 -0.563 -14.937 1.00 29.45 183 LEU A O 1
ATOM 1392 N N . CYS A 1 184 ? -1.849 -0.929 -13.621 1.00 26.98 184 CYS A N 1
ATOM 1393 C CA . CYS A 1 184 ? -2.641 -1.770 -14.522 1.00 26.98 184 CYS A CA 1
ATOM 1394 C C . CYS A 1 184 ? -3.806 -1.039 -15.220 1.00 26.98 184 CYS A C 1
ATOM 1396 O O . CYS A 1 184 ? -4.421 -1.628 -16.102 1.00 26.98 184 CYS A O 1
ATOM 1398 N N . GLN A 1 185 ? -4.115 0.224 -14.887 1.00 30.34 185 GLN A N 1
ATOM 1399 C CA . GLN A 1 185 ? -5.260 0.936 -15.478 1.00 30.34 185 GLN A CA 1
ATOM 1400 C C . GLN A 1 185 ? -4.939 1.506 -16.863 1.00 30.34 185 GLN A C 1
ATOM 1402 O O . GLN A 1 185 ? -4.741 2.704 -17.059 1.00 30.34 185 GLN A O 1
ATOM 1407 N N . GLY A 1 186 ? -4.911 0.604 -17.839 1.00 23.36 186 GLY A N 1
ATOM 1408 C CA . GLY A 1 186 ? -5.066 0.899 -19.253 1.00 23.36 186 GLY A CA 1
ATOM 1409 C C . GLY A 1 186 ? -6.404 0.363 -19.761 1.00 23.36 186 GLY A C 1
ATOM 1410 O O . GLY A 1 186 ? -6.437 -0.716 -20.335 1.00 23.36 186 GLY A O 1
ATOM 1411 N N . ARG A 1 187 ? -7.456 1.187 -19.643 1.00 25.61 187 ARG A N 1
ATOM 1412 C CA . ARG A 1 187 ? -8.752 1.122 -20.359 1.00 25.61 187 ARG A CA 1
ATOM 1413 C C . ARG A 1 187 ? -9.897 0.271 -19.783 1.00 25.61 187 ARG A C 1
ATOM 1415 O O . ARG A 1 187 ? -9.751 -0.551 -18.897 1.00 25.61 187 ARG A O 1
ATOM 1422 N N . SER A 1 188 ? -11.079 0.621 -20.283 1.00 22.00 188 SER A N 1
ATOM 1423 C CA . SER A 1 188 ? -12.368 0.727 -19.606 1.00 22.00 188 SER A CA 1
ATOM 1424 C C . SER A 1 188 ? -13.497 0.033 -20.381 1.00 22.00 188 SER A C 1
ATOM 1426 O O . SER A 1 188 ? -13.601 0.274 -21.579 1.00 22.00 188 SER A O 1
ATOM 1428 N N . ARG A 1 189 ? -14.382 -0.661 -19.638 1.00 21.81 189 ARG A N 1
ATOM 1429 C CA . ARG A 1 189 ? -15.781 -1.087 -19.928 1.00 21.81 189 ARG A CA 1
ATOM 1430 C C . ARG A 1 189 ? -16.031 -1.983 -21.155 1.00 21.81 189 ARG A C 1
ATOM 1432 O O . ARG A 1 189 ? -15.821 -1.543 -22.274 1.00 21.81 189 ARG A O 1
ATOM 1439 N N . PHE A 1 190 ? -16.646 -3.153 -20.944 1.00 24.27 190 PHE A N 1
ATOM 1440 C CA . PHE A 1 190 ? -18.077 -3.432 -21.205 1.00 24.27 190 PHE A CA 1
ATOM 1441 C C . PHE A 1 190 ? -18.445 -4.882 -20.794 1.00 24.27 190 PHE A C 1
ATOM 1443 O O . PHE A 1 190 ? -17.610 -5.777 -20.830 1.00 24.27 190 PHE A O 1
ATOM 1450 N N . THR A 1 191 ? -19.686 -5.051 -20.332 1.00 24.59 191 THR A N 1
ATOM 1451 C CA . THR A 1 191 ? -20.364 -6.233 -19.745 1.00 24.59 191 THR A CA 1
ATOM 1452 C C . THR A 1 191 ? -21.082 -7.098 -20.825 1.00 24.59 191 THR A C 1
ATOM 1454 O O . THR A 1 191 ? -20.939 -6.783 -22.004 1.00 24.59 191 THR A O 1
ATOM 1457 N N . PRO A 1 192 ? -21.949 -8.091 -20.499 1.00 31.89 192 PRO A N 1
ATOM 1458 C CA . PRO A 1 192 ? -21.642 -9.451 -20.028 1.00 31.89 192 PRO A CA 1
ATOM 1459 C C . PRO A 1 192 ? -22.376 -10.560 -20.846 1.00 31.89 192 PRO A C 1
ATOM 1461 O O . PRO A 1 192 ? -23.219 -10.269 -21.691 1.00 31.89 192 PRO A O 1
ATOM 1464 N N . GLY A 1 193 ? -22.122 -11.835 -20.536 1.00 22.73 193 GLY A N 1
ATOM 1465 C CA . GLY A 1 193 ? -22.930 -12.998 -20.963 1.00 22.73 193 GLY A CA 1
ATOM 1466 C C . GLY A 1 193 ? -22.073 -14.266 -20.898 1.00 22.73 193 GLY A C 1
ATOM 1467 O O . GLY A 1 193 ? -21.090 -14.345 -21.624 1.00 22.73 193 GLY A O 1
ATOM 1468 N N . SER A 1 194 ? -22.142 -15.093 -19.855 1.00 24.25 194 SER A N 1
ATOM 1469 C CA . SER A 1 194 ? -23.190 -16.017 -19.380 1.00 24.25 194 SER A CA 1
ATOM 1470 C C . SER A 1 194 ? -22.904 -17.460 -19.819 1.00 24.25 194 SER A C 1
ATOM 1472 O O . SER A 1 194 ? -22.710 -17.744 -20.996 1.00 24.25 194 SER A O 1
ATOM 1474 N N . ASP A 1 195 ? -22.922 -18.316 -18.797 1.00 25.83 195 ASP A N 1
ATOM 1475 C CA . ASP A 1 195 ? -23.260 -19.740 -18.795 1.00 25.83 195 ASP A CA 1
ATOM 1476 C C . ASP A 1 195 ? -22.122 -20.775 -18.907 1.00 25.83 195 ASP A C 1
ATOM 1478 O O . ASP A 1 195 ? -21.551 -21.046 -19.959 1.00 25.83 195 ASP A O 1
ATOM 1482 N N . ASP A 1 196 ? -21.850 -21.335 -17.721 1.00 22.84 196 ASP A N 1
ATOM 1483 C CA . ASP A 1 196 ? -21.748 -22.754 -17.370 1.00 22.84 196 ASP A CA 1
ATOM 1484 C C . ASP A 1 196 ? -20.738 -23.654 -18.101 1.00 22.84 196 ASP A C 1
ATOM 1486 O O . ASP A 1 196 ? -20.864 -23.971 -19.278 1.00 22.84 196 ASP A O 1
ATOM 1490 N N . VAL A 1 197 ? -19.769 -24.178 -17.336 1.00 25.84 197 VAL A N 1
ATOM 1491 C CA . VAL A 1 197 ? -19.785 -25.567 -16.822 1.00 25.84 197 VAL A CA 1
ATOM 1492 C C . VAL A 1 197 ? -18.636 -25.756 -15.807 1.00 25.84 197 VAL A C 1
ATOM 1494 O O . VAL A 1 197 ? -17.459 -25.616 -16.126 1.00 25.84 197 VAL A O 1
ATOM 1497 N N . GLN A 1 198 ? -19.052 -26.015 -14.562 1.00 26.05 198 GLN A N 1
ATOM 1498 C CA . GLN A 1 198 ? -18.533 -26.932 -13.525 1.00 26.05 198 GLN A CA 1
ATOM 1499 C C . GLN A 1 198 ? -17.057 -27.382 -13.561 1.00 26.05 198 GLN A C 1
ATOM 1501 O O . GLN A 1 198 ? -16.571 -27.948 -14.531 1.00 26.05 198 GLN A O 1
ATOM 1506 N N . GLN A 1 199 ? -16.308 -27.050 -12.499 1.00 24.78 199 GLN A N 1
ATOM 1507 C CA . GLN A 1 199 ? -16.010 -27.907 -11.324 1.00 24.78 199 GLN A CA 1
ATOM 1508 C C . GLN A 1 199 ? -15.053 -29.067 -11.642 1.00 24.78 199 GLN A C 1
ATOM 1510 O O . GLN A 1 199 ? -15.443 -30.036 -12.274 1.00 24.78 199 GLN A O 1
ATOM 1515 N N . ASP A 1 200 ? -13.812 -29.000 -11.148 1.00 21.52 200 ASP A N 1
ATOM 1516 C CA . ASP A 1 200 ? -13.438 -29.733 -9.930 1.00 21.52 200 ASP A CA 1
ATOM 1517 C C . ASP A 1 200 ? -11.974 -29.495 -9.519 1.00 21.52 200 ASP A C 1
ATOM 1519 O O . ASP A 1 200 ? -11.116 -29.176 -10.338 1.00 21.52 200 ASP A O 1
ATOM 1523 N N . ILE A 1 201 ? -11.718 -29.702 -8.221 1.00 24.16 201 ILE A N 1
ATOM 1524 C CA . ILE A 1 201 ? -10.473 -29.507 -7.448 1.00 24.16 201 ILE A CA 1
ATOM 1525 C C . ILE A 1 201 ? -10.332 -28.104 -6.832 1.00 24.16 201 ILE A C 1
ATOM 1527 O O . ILE A 1 201 ? -9.561 -27.267 -7.287 1.00 24.16 201 ILE A O 1
ATOM 1531 N N . LEU A 1 202 ? -11.089 -27.872 -5.753 1.00 24.30 202 LEU A N 1
ATOM 1532 C CA . LEU A 1 202 ? -10.618 -27.357 -4.447 1.00 24.30 202 LEU A CA 1
ATOM 1533 C C . LEU A 1 202 ? -11.822 -27.282 -3.483 1.00 24.30 202 LEU A C 1
ATOM 1535 O O . LEU A 1 202 ? -12.144 -26.245 -2.908 1.00 24.30 202 LEU A O 1
ATOM 1539 N N . SER A 1 203 ? -12.517 -28.409 -3.329 1.00 21.31 203 SER A N 1
ATOM 1540 C CA . SER A 1 203 ? -13.422 -28.654 -2.212 1.00 21.31 203 SER A CA 1
ATOM 1541 C C . SER A 1 203 ? -12.714 -29.590 -1.244 1.00 21.31 203 SER A C 1
ATOM 1543 O O . SER A 1 203 ? -12.617 -30.785 -1.491 1.00 21.31 203 SER A O 1
ATOM 1545 N N . ASP A 1 204 ? -12.159 -29.017 -0.188 1.00 21.86 204 ASP A N 1
ATOM 1546 C CA . ASP A 1 204 ? -12.357 -29.513 1.168 1.00 21.86 204 ASP A CA 1
ATOM 1547 C C . ASP A 1 204 ? -11.817 -28.459 2.130 1.00 21.86 204 ASP A C 1
ATOM 1549 O O . ASP A 1 204 ? -10.795 -27.835 1.856 1.00 21.86 204 ASP A O 1
ATOM 1553 N N . TRP A 1 205 ? -12.523 -28.277 3.247 1.00 22.91 205 TRP A N 1
ATOM 1554 C CA . TRP A 1 205 ? -12.351 -27.252 4.291 1.00 22.91 205 TRP A CA 1
ATOM 1555 C C . TRP A 1 205 ? -13.253 -26.013 4.191 1.00 22.91 205 TRP A C 1
ATOM 1557 O O . TRP A 1 205 ? -12.831 -24.877 4.396 1.00 22.91 205 TRP A O 1
ATOM 1567 N N . CYS A 1 206 ? -14.560 -26.249 4.038 1.00 27.98 206 CYS A N 1
ATOM 1568 C CA . CYS A 1 206 ? -15.536 -25.494 4.825 1.00 27.98 206 CYS A CA 1
ATOM 1569 C C . CYS A 1 206 ? -15.730 -26.228 6.162 1.00 27.98 206 CYS A C 1
ATOM 1571 O O . CYS A 1 206 ? -16.335 -27.295 6.210 1.00 27.98 206 CYS A O 1
ATOM 1573 N N . GLY A 1 207 ? -15.173 -25.686 7.244 1.00 20.69 207 GLY A N 1
ATOM 1574 C CA . GLY A 1 207 ? -15.331 -26.257 8.576 1.00 20.69 207 GLY A CA 1
ATOM 1575 C C . GLY A 1 207 ? -14.641 -25.415 9.637 1.00 20.69 207 GLY A C 1
ATOM 1576 O O . GLY A 1 207 ? -13.443 -25.549 9.849 1.00 20.69 207 GLY A O 1
ATOM 1577 N N . SER A 1 208 ? -15.435 -24.622 10.356 1.00 22.20 208 SER A N 1
ATOM 1578 C CA . SER A 1 208 ? -15.067 -23.864 11.562 1.00 22.20 208 SER A CA 1
ATOM 1579 C C . SER A 1 208 ? -14.408 -22.503 11.324 1.00 22.20 208 SER A C 1
ATOM 1581 O O . SER A 1 208 ? -13.272 -22.376 10.886 1.00 22.20 208 SER A O 1
ATOM 1583 N N . SER A 1 209 ? -15.158 -21.468 11.695 1.00 26.72 209 SER A N 1
ATOM 1584 C CA . SER A 1 209 ? -14.709 -20.179 12.218 1.00 26.72 209 SER A CA 1
ATOM 1585 C C . SER A 1 209 ? -13.238 -20.180 12.666 1.00 26.72 209 SER A C 1
ATOM 1587 O O . SER A 1 209 ? -12.966 -20.684 13.750 1.00 26.72 209 SER A O 1
ATOM 1589 N N . CYS A 1 210 ? -12.331 -19.631 11.842 1.00 23.55 210 CYS A N 1
ATOM 1590 C CA . CYS A 1 210 ? -10.936 -19.222 12.121 1.00 23.55 210 CYS A CA 1
ATOM 1591 C C . CYS A 1 210 ? -10.006 -19.609 10.953 1.00 23.55 210 CYS A C 1
ATOM 1593 O O . CYS A 1 210 ? -9.419 -20.681 10.967 1.00 23.55 210 CYS A O 1
ATOM 1595 N N . CYS A 1 211 ? -9.846 -18.722 9.963 1.00 23.08 211 CYS A N 1
ATOM 1596 C CA . CYS A 1 211 ? -8.673 -18.642 9.071 1.00 23.08 211 CYS A CA 1
ATOM 1597 C C . CYS A 1 211 ? -8.756 -17.300 8.311 1.00 23.08 211 CYS A C 1
ATOM 1599 O O . CYS A 1 211 ? -9.573 -17.153 7.413 1.00 23.08 211 CYS A O 1
ATOM 1601 N N . ARG A 1 212 ? -8.208 -16.200 8.846 1.00 29.98 212 ARG A N 1
ATOM 1602 C CA . ARG A 1 212 ? -6.811 -15.720 8.754 1.00 29.98 212 ARG A CA 1
ATOM 1603 C C . ARG A 1 212 ? -6.334 -15.387 7.329 1.00 29.98 212 ARG A C 1
ATOM 1605 O O . ARG A 1 212 ? -6.107 -16.277 6.525 1.00 29.98 212 ARG A O 1
ATOM 1612 N N . TYR A 1 213 ? -5.965 -14.109 7.194 1.00 36.03 213 TYR A N 1
ATOM 1613 C CA . TYR A 1 213 ? -4.842 -13.565 6.421 1.00 36.03 213 TYR A CA 1
ATOM 1614 C C . TYR A 1 213 ? -4.992 -13.355 4.901 1.00 36.03 213 TYR A C 1
ATOM 1616 O O . TYR A 1 213 ? -4.859 -14.280 4.108 1.00 36.03 213 TYR A O 1
ATOM 1624 N N . ALA A 1 214 ? -5.012 -12.060 4.545 1.00 35.91 214 ALA A N 1
ATOM 1625 C CA . ALA A 1 214 ? -4.029 -11.377 3.689 1.00 35.91 214 ALA A CA 1
ATOM 1626 C C . ALA A 1 214 ? -4.558 -10.779 2.379 1.00 35.91 214 ALA A C 1
ATOM 1628 O O . ALA A 1 214 ? -4.583 -11.476 1.371 1.00 35.91 214 ALA A O 1
ATOM 1629 N N . TYR A 1 215 ? -4.761 -9.452 2.326 1.00 41.81 215 TYR A N 1
ATOM 1630 C CA . TYR A 1 215 ? -4.724 -8.748 1.036 1.00 41.81 215 TYR A CA 1
ATOM 1631 C C . TYR A 1 215 ? -4.145 -7.317 1.005 1.00 41.81 215 TYR A C 1
ATOM 1633 O O . TYR A 1 215 ? -3.961 -6.789 -0.082 1.00 41.81 215 TYR A O 1
ATOM 1641 N N . ALA A 1 216 ? -3.536 -6.758 2.064 1.00 38.03 216 ALA A N 1
ATOM 1642 C CA . ALA A 1 216 ? -2.501 -5.729 1.779 1.00 38.03 216 ALA A CA 1
ATOM 1643 C C . ALA A 1 216 ? -1.272 -6.293 1.034 1.00 38.03 216 ALA A C 1
ATOM 1645 O O . ALA A 1 216 ? -0.367 -5.551 0.641 1.00 38.03 216 ALA A O 1
ATOM 1646 N N . ARG A 1 217 ? -1.244 -7.612 0.800 1.00 43.06 217 ARG A N 1
ATOM 1647 C CA . ARG A 1 217 ? -0.229 -8.300 0.012 1.00 43.06 217 ARG A CA 1
ATOM 1648 C C . ARG A 1 217 ? -0.277 -8.010 -1.483 1.00 43.06 217 ARG A C 1
ATOM 1650 O O . ARG A 1 217 ? 0.724 -8.299 -2.115 1.00 43.06 217 ARG A O 1
ATOM 1657 N N . THR A 1 218 ? -1.309 -7.416 -2.081 1.00 41.97 218 THR A N 1
ATOM 1658 C CA . THR A 1 218 ? -1.240 -7.049 -3.517 1.00 41.97 218 THR A CA 1
ATOM 1659 C C . THR A 1 218 ? -0.118 -6.050 -3.769 1.00 41.97 218 THR A C 1
ATOM 1661 O O . THR A 1 218 ? 0.627 -6.188 -4.739 1.00 41.97 218 THR A O 1
ATOM 1664 N N . LEU A 1 219 ? 0.098 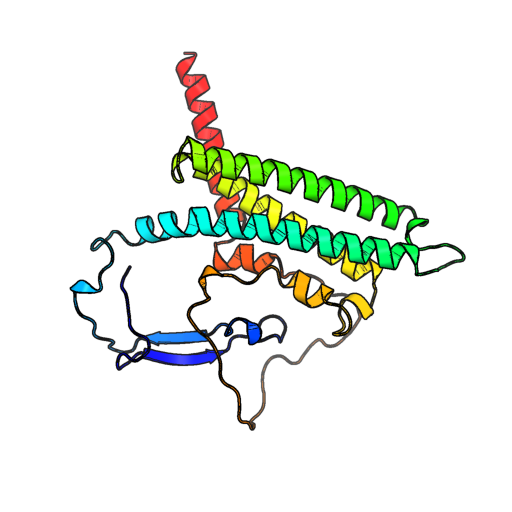-5.115 -2.834 1.00 40.72 219 LEU A N 1
ATOM 1665 C CA . LEU A 1 219 ? 1.276 -4.252 -2.862 1.00 40.72 219 LEU A CA 1
ATOM 1666 C C . LEU A 1 219 ? 2.572 -5.064 -2.709 1.00 40.72 219 LEU A C 1
ATOM 1668 O O . LEU A 1 219 ? 3.573 -4.745 -3.342 1.00 40.72 219 LEU A O 1
ATOM 1672 N N . CYS A 1 220 ? 2.577 -6.090 -1.857 1.00 39.56 220 CYS A N 1
ATOM 1673 C CA . CYS A 1 220 ? 3.708 -7.001 -1.624 1.00 39.56 220 CYS A CA 1
ATOM 1674 C C . CYS A 1 220 ? 3.886 -8.078 -2.715 1.00 39.56 220 CYS A C 1
ATOM 1676 O O . CYS A 1 220 ? 4.864 -8.804 -2.680 1.00 39.56 220 CYS A O 1
ATOM 1678 N N . LEU A 1 221 ? 2.957 -8.246 -3.657 1.00 42.44 221 LEU A N 1
ATOM 1679 C CA . LEU A 1 221 ? 3.022 -9.285 -4.691 1.00 42.44 221 LEU A CA 1
ATOM 1680 C C . LEU A 1 221 ? 3.298 -8.665 -6.059 1.00 42.44 221 LEU A C 1
ATOM 1682 O O . LEU A 1 221 ? 4.203 -9.112 -6.756 1.00 42.44 221 LEU A O 1
ATOM 1686 N N . ALA A 1 222 ? 2.586 -7.592 -6.417 1.00 45.66 222 ALA A N 1
ATOM 1687 C CA . ALA A 1 222 ? 2.732 -6.942 -7.720 1.00 45.66 222 ALA A CA 1
ATOM 1688 C C . ALA A 1 222 ? 4.071 -6.201 -7.886 1.00 45.66 222 ALA A C 1
ATOM 1690 O O . ALA A 1 222 ? 4.564 -6.048 -9.000 1.00 45.66 222 ALA A O 1
ATOM 1691 N N . ASP A 1 223 ? 4.667 -5.741 -6.784 1.00 51.97 223 ASP A N 1
ATOM 1692 C CA . ASP A 1 223 ? 5.923 -4.979 -6.779 1.00 51.97 223 ASP A CA 1
ATOM 1693 C C . ASP A 1 223 ? 7.099 -5.755 -6.148 1.00 51.97 223 ASP A C 1
ATOM 1695 O O . ASP A 1 223 ? 8.207 -5.235 -6.010 1.00 51.97 223 ASP A O 1
ATOM 1699 N N . GLY A 1 224 ? 6.857 -7.027 -5.818 1.00 58.72 224 GLY A N 1
ATOM 1700 C CA . GLY A 1 224 ? 7.787 -7.922 -5.141 1.00 58.72 224 GLY A CA 1
ATOM 1701 C C . GLY A 1 224 ? 7.551 -8.012 -3.625 1.00 58.72 224 GLY A C 1
ATOM 1702 O O . GLY A 1 224 ? 7.056 -7.056 -3.013 1.00 58.72 224 GLY A O 1
ATOM 1703 N N . PRO A 1 225 ? 7.902 -9.164 -3.020 1.00 67.25 225 PRO A N 1
ATOM 1704 C CA . PRO A 1 225 ? 7.710 -9.420 -1.595 1.00 67.25 225 PRO A CA 1
ATOM 1705 C C . PRO A 1 225 ? 8.473 -8.404 -0.740 1.00 67.25 225 PRO A C 1
ATOM 1707 O O . PRO A 1 225 ? 9.526 -7.900 -1.144 1.00 67.25 225 PRO A O 1
ATOM 1710 N N . ASP A 1 226 ? 7.950 -8.099 0.453 1.00 74.19 226 ASP A N 1
ATOM 1711 C CA . ASP A 1 226 ? 8.569 -7.156 1.399 1.00 74.19 226 ASP A CA 1
ATOM 1712 C C . ASP A 1 226 ? 10.047 -7.497 1.638 1.00 74.19 226 ASP A C 1
ATOM 1714 O O . ASP A 1 226 ? 10.885 -6.608 1.768 1.00 74.19 226 ASP A O 1
ATOM 1718 N N . GLU A 1 227 ? 10.371 -8.787 1.637 1.00 78.38 227 GLU A N 1
ATOM 1719 C CA . GLU A 1 227 ? 11.697 -9.370 1.790 1.00 78.38 227 GLU A CA 1
ATOM 1720 C C . GLU A 1 227 ? 12.706 -8.793 0.788 1.00 78.38 227 GLU A C 1
ATOM 1722 O O . GLU A 1 227 ? 13.827 -8.461 1.172 1.00 78.38 227 GLU A O 1
ATOM 1727 N N . VAL A 1 228 ? 12.305 -8.575 -0.469 1.00 77.75 228 VAL A N 1
ATOM 1728 C CA . VAL A 1 228 ? 13.180 -7.977 -1.492 1.00 77.75 228 VAL A CA 1
ATOM 1729 C C . VAL A 1 228 ? 13.547 -6.542 -1.112 1.00 77.75 228 VAL A C 1
ATOM 1731 O O . VAL A 1 228 ? 14.702 -6.124 -1.250 1.00 77.75 228 VAL A O 1
ATOM 1734 N N . HIS A 1 229 ? 12.587 -5.781 -0.584 1.00 82.38 229 HIS A N 1
ATOM 1735 C CA . HIS A 1 229 ? 12.827 -4.415 -0.130 1.00 82.38 229 HIS A CA 1
ATOM 1736 C C . HIS A 1 229 ? 13.641 -4.381 1.164 1.00 82.38 229 HIS A C 1
ATOM 1738 O O . HIS A 1 229 ? 14.564 -3.575 1.267 1.00 82.38 229 HIS A O 1
ATOM 1744 N N . LEU A 1 230 ? 13.364 -5.278 2.111 1.00 84.69 230 LEU A N 1
ATOM 1745 C CA . LEU A 1 230 ? 14.109 -5.406 3.363 1.00 84.69 230 LEU A CA 1
ATOM 1746 C C . LEU A 1 230 ? 15.586 -5.723 3.109 1.00 84.69 230 LEU A C 1
ATOM 1748 O O . LEU A 1 230 ? 16.455 -5.027 3.637 1.00 84.69 230 LEU A O 1
ATOM 1752 N N . SER A 1 231 ? 15.885 -6.696 2.243 1.00 86.25 231 SER A N 1
ATOM 1753 C CA . SER A 1 231 ? 17.263 -7.003 1.849 1.00 86.25 231 SER A CA 1
ATOM 1754 C C . SER A 1 231 ? 17.940 -5.806 1.177 1.00 86.25 231 SER A C 1
ATOM 1756 O O . SER A 1 231 ? 19.095 -5.499 1.471 1.00 86.25 231 SER A O 1
ATOM 1758 N N . SER A 1 232 ? 17.222 -5.078 0.314 1.00 86.62 232 SER A N 1
ATOM 1759 C CA . SER A 1 232 ? 17.754 -3.878 -0.340 1.00 86.62 232 SER A CA 1
ATOM 1760 C C . SER A 1 232 ? 18.082 -2.765 0.662 1.00 86.62 232 SER A C 1
ATOM 1762 O O . SER A 1 232 ? 19.163 -2.174 0.595 1.00 86.62 232 SER A O 1
ATOM 1764 N N . ILE A 1 233 ? 17.187 -2.502 1.620 1.00 91.31 233 ILE A N 1
ATOM 1765 C CA . ILE A 1 233 ? 17.388 -1.516 2.691 1.00 91.31 233 ILE A CA 1
ATOM 1766 C C . ILE A 1 233 ? 18.605 -1.894 3.532 1.00 91.31 233 ILE A C 1
ATOM 1768 O O . ILE A 1 233 ? 19.468 -1.045 3.743 1.00 91.31 233 ILE A O 1
ATOM 1772 N N . ALA A 1 234 ? 18.710 -3.159 3.950 1.00 93.44 234 ALA A N 1
ATOM 1773 C CA . ALA A 1 234 ? 19.821 -3.646 4.760 1.00 93.44 234 ALA A CA 1
ATOM 1774 C C . ALA A 1 234 ? 21.172 -3.453 4.054 1.00 93.44 234 ALA A C 1
ATOM 1776 O O . ALA A 1 234 ? 22.110 -2.921 4.645 1.00 93.44 234 ALA A O 1
ATOM 1777 N N . LEU A 1 235 ? 21.263 -3.809 2.768 1.00 93.69 235 LEU A N 1
ATOM 1778 C CA . LEU A 1 235 ? 22.483 -3.622 1.977 1.00 93.69 235 LEU A CA 1
ATOM 1779 C C . LEU A 1 235 ? 22.848 -2.142 1.797 1.00 93.69 235 LEU A C 1
ATOM 1781 O O . LEU A 1 235 ? 24.028 -1.789 1.846 1.00 93.69 235 LEU A O 1
ATOM 1785 N N . MET A 1 236 ? 21.857 -1.271 1.579 1.00 92.75 236 MET A N 1
ATOM 1786 C CA . MET A 1 236 ? 22.086 0.173 1.464 1.00 92.75 236 MET A CA 1
ATOM 1787 C C . MET A 1 236 ? 22.541 0.779 2.795 1.00 92.75 236 MET A C 1
ATOM 1789 O O . MET A 1 236 ? 23.515 1.524 2.813 1.00 92.75 236 MET A O 1
ATOM 1793 N N . GLU A 1 237 ? 21.894 0.419 3.905 1.00 95.19 237 GLU A N 1
ATOM 1794 C CA . GLU A 1 237 ? 22.278 0.869 5.245 1.00 95.19 237 GLU A CA 1
ATOM 1795 C C . GLU A 1 237 ? 23.693 0.411 5.603 1.00 95.19 237 GLU A C 1
ATOM 1797 O O . GLU A 1 237 ? 24.523 1.233 5.983 1.00 95.19 237 GLU A O 1
ATOM 1802 N N . LEU A 1 238 ? 24.009 -0.871 5.399 1.00 94.75 238 LEU A N 1
ATOM 1803 C CA . LEU A 1 238 ? 25.340 -1.408 5.676 1.00 94.75 238 LEU A CA 1
ATOM 1804 C C . LEU A 1 238 ? 26.417 -0.668 4.875 1.00 94.75 238 LEU A C 1
ATOM 1806 O O . LEU A 1 238 ? 27.450 -0.292 5.423 1.00 94.75 238 LEU A O 1
ATOM 1810 N N . ARG A 1 239 ? 26.165 -0.405 3.589 1.00 93.25 239 ARG A N 1
ATOM 1811 C CA . ARG A 1 239 ? 27.083 0.362 2.740 1.00 93.25 239 ARG A CA 1
ATOM 1812 C C . ARG A 1 239 ? 27.288 1.788 3.257 1.00 93.25 239 ARG A C 1
ATOM 1814 O O . ARG A 1 239 ? 28.423 2.264 3.255 1.00 93.25 239 ARG A O 1
ATOM 1821 N N . ASP A 1 240 ? 26.224 2.462 3.684 1.00 91.06 240 ASP A N 1
ATOM 1822 C CA . ASP A 1 240 ? 26.302 3.822 4.227 1.00 91.06 240 ASP A CA 1
ATOM 1823 C C . ASP A 1 240 ? 27.112 3.857 5.531 1.00 91.06 240 ASP A C 1
ATOM 1825 O O . ASP A 1 240 ? 27.936 4.753 5.723 1.00 91.06 240 ASP A O 1
ATOM 1829 N N . GLN A 1 241 ? 26.927 2.868 6.409 1.00 94.19 241 GLN A N 1
ATOM 1830 C CA . GLN A 1 241 ? 27.677 2.763 7.662 1.00 94.19 241 GLN A CA 1
ATOM 1831 C C . GLN A 1 241 ? 29.150 2.409 7.426 1.00 94.19 241 GLN A C 1
ATOM 1833 O O . GLN A 1 241 ? 30.026 3.055 7.998 1.00 94.19 241 GLN A O 1
ATOM 1838 N N . LEU A 1 242 ? 29.448 1.463 6.528 1.00 93.69 242 LEU A N 1
ATOM 1839 C CA . LEU A 1 242 ? 30.828 1.108 6.176 1.00 93.69 242 LEU A CA 1
ATOM 1840 C C . LEU A 1 242 ? 31.600 2.306 5.616 1.00 93.69 242 LEU A C 1
ATOM 1842 O O . LEU A 1 242 ? 32.728 2.546 6.032 1.00 93.69 242 LEU A O 1
ATOM 1846 N N . ARG A 1 243 ? 30.978 3.120 4.753 1.00 91.69 243 ARG A N 1
ATOM 1847 C CA . ARG A 1 243 ? 31.598 4.358 4.247 1.00 91.69 243 ARG A CA 1
ATOM 1848 C C . ARG A 1 243 ? 31.994 5.317 5.368 1.00 91.69 243 ARG A C 1
ATOM 1850 O O . ARG A 1 243 ? 33.062 5.915 5.294 1.00 91.69 243 ARG A O 1
ATOM 1857 N N . LYS A 1 244 ? 31.164 5.453 6.407 1.00 89.69 244 LYS A N 1
ATOM 1858 C CA . LYS A 1 244 ? 31.471 6.304 7.568 1.00 89.69 244 LYS A CA 1
ATOM 1859 C C . LYS A 1 244 ? 32.627 5.755 8.399 1.00 89.69 244 LYS A C 1
ATOM 1861 O O . LYS A 1 244 ? 33.369 6.544 8.968 1.00 89.69 244 LYS A O 1
ATOM 1866 N N . VAL A 1 245 ? 32.758 4.431 8.499 1.00 90.06 245 VAL A N 1
ATOM 1867 C CA . VAL A 1 245 ? 33.869 3.786 9.214 1.00 90.06 245 VAL A CA 1
ATOM 1868 C C . VAL A 1 245 ? 35.170 3.965 8.438 1.00 90.06 245 VAL A C 1
ATOM 1870 O O . VAL A 1 245 ? 36.146 4.429 9.011 1.00 90.06 245 VAL A O 1
ATOM 1873 N N . THR A 1 246 ? 35.175 3.683 7.133 1.00 84.75 246 THR A N 1
ATOM 1874 C CA . THR A 1 246 ? 36.362 3.864 6.284 1.00 84.75 246 THR A CA 1
ATOM 1875 C C . THR A 1 246 ? 36.809 5.321 6.214 1.00 84.75 246 THR A C 1
ATOM 1877 O O . THR A 1 246 ? 37.999 5.572 6.202 1.00 84.75 246 THR A O 1
ATOM 1880 N N . ALA A 1 247 ? 35.886 6.287 6.219 1.00 79.12 247 ALA A N 1
ATOM 1881 C CA . ALA A 1 247 ? 36.231 7.712 6.221 1.00 79.12 247 ALA A CA 1
ATOM 1882 C C . ALA A 1 247 ? 36.821 8.223 7.553 1.00 79.12 247 ALA A C 1
ATOM 1884 O O . ALA A 1 247 ? 37.270 9.364 7.614 1.00 79.12 247 ALA A O 1
ATOM 1885 N N . LYS A 1 248 ? 36.760 7.425 8.627 1.00 73.12 248 LYS A N 1
ATOM 1886 C CA . LYS A 1 248 ? 37.346 7.743 9.940 1.00 73.12 248 LYS A CA 1
ATOM 1887 C C . LYS A 1 248 ? 38.727 7.112 10.155 1.00 73.12 248 LYS A C 1
ATOM 1889 O O . LYS A 1 248 ? 39.356 7.429 11.162 1.00 73.12 248 LYS A O 1
ATOM 1894 N N . LEU A 1 249 ? 39.136 6.202 9.271 1.00 60.00 249 LEU A N 1
ATOM 1895 C CA . LEU A 1 249 ? 40.451 5.557 9.240 1.00 60.00 249 LEU A CA 1
ATOM 1896 C C . LEU A 1 249 ? 41.380 6.340 8.309 1.00 60.00 249 LEU A C 1
ATOM 1898 O O . LEU A 1 249 ? 42.576 6.430 8.652 1.00 60.00 249 LEU A O 1
#

Secondary structure (DSSP, 8-state):
-B---TTSTTEEEEEEE-BTTB--GGGT-EEEEEESS----GGGBSS-TT-HHHHHHHHHHHHHHHHHHHHHHHHHHHHHHHHHHHHH-EETTEEGGGSHHHHHHHHHHHHHHHHHHHHHHHHHHHHHHHHHHHTHHHHHHHHHHHHHHHHHHHHHHHHHHGGGGGSTTSTHHHHTT-S--GGG----------------S------SS-----STHHHHHHT--HHHHHHHHHHHHHHHHHHHHHTT-

Organism: NCBI:txid121402

Sequence (249 aa):
MILVPLDTPGVKMIRPLTVFGQDDAIHGGHFEIHFENVCVPISNILLGEGRGFEIAQGRLGPGRLHHCMRAIGLAETALELLCQRAAKRHTFGKKLYQHEVIAHWIAECRIAIDQARLLTLHAAHSLDVQGSRAARKQIAMIKVVAGRMACKVVDCAIQVYGGAGVSGDFPLAQMEQGPPCLLCQGRSRFTPGSDDVQQDILSDWCGSSCCRYAYARTLCLADGPDEVHLSSIALMELRDQLRKVTAKL